Protein AF-A0A1K1NWP0-F1 (afdb_monomer_lite)

Secondary structure (DSSP, 8-state):
--HHHHHHHHHHHHHHHS-TTTEEE-TTS--EEESSHHHHHHHHHHHHHHHT--EEETTEEEEEE-HHHHHHHHHGGGTTSHHHHHHHHHHHHHHHHHHSEEEEEEEETTEEEEEEEEHHHHHHHHHHHHT--HHHHHHHHHHHHHHHHHTT-TTTTSS-HHHHHHHHIIIIIIHHHHHHHHHHHHHHHHHHHHHHHHTTSHHHHHHHHHHHHHHHHH---SS--PPPPTT--HHHHHHHHTTTPPPPPTHHHHTT-----GGGSPPP--TTSPEEPP-

Radius of gyration: 22.08 Å; chains: 1; bounding box: 55×37×72 Å

Organism: NCBI:txid76595

Structure (mmCIF, N/CA/C/O backbone):
data_AF-A0A1K1NWP0-F1
#
_entry.id   AF-A0A1K1NWP0-F1
#
loop_
_atom_site.group_PDB
_atom_site.id
_atom_site.type_symbol
_atom_site.label_atom_id
_atom_site.label_alt_id
_atom_site.label_comp_id
_atom_site.label_asym_id
_atom_site.label_entity_id
_atom_site.label_seq_id
_atom_site.pdbx_PDB_ins_code
_atom_site.Cartn_x
_atom_site.Cartn_y
_atom_site.Cartn_z
_atom_site.occupancy
_atom_site.B_iso_or_equiv
_atom_site.auth_seq_id
_atom_site.auth_comp_id
_atom_site.auth_asym_id
_atom_site.auth_atom_id
_atom_site.pdbx_PDB_model_num
ATOM 1 N N . MET A 1 1 ? 20.493 -7.902 -3.025 1.00 55.25 1 MET A N 1
ATOM 2 C CA . MET A 1 1 ? 19.157 -8.215 -3.581 1.00 55.25 1 MET A CA 1
ATOM 3 C C . MET A 1 1 ? 19.270 -8.300 -5.080 1.00 55.25 1 MET A C 1
ATOM 5 O O . MET A 1 1 ? 19.943 -7.442 -5.640 1.00 55.25 1 MET A O 1
ATOM 9 N N . ASP A 1 2 ? 18.582 -9.237 -5.719 1.00 74.69 2 ASP A N 1
ATOM 10 C CA . ASP A 1 2 ? 18.292 -9.071 -7.138 1.00 74.69 2 ASP A CA 1
ATOM 11 C C . ASP A 1 2 ? 17.267 -7.932 -7.287 1.00 74.69 2 ASP A C 1
ATOM 13 O O . ASP A 1 2 ? 16.116 -8.067 -6.876 1.00 74.69 2 ASP A O 1
ATOM 17 N N . VAL A 1 3 ? 17.696 -6.775 -7.804 1.00 82.31 3 VAL A N 1
ATOM 18 C CA . VAL A 1 3 ? 16.817 -5.621 -8.078 1.00 82.31 3 VAL A CA 1
ATOM 19 C C . VAL A 1 3 ? 15.637 -6.040 -8.955 1.00 82.31 3 VAL A C 1
ATOM 21 O O . VAL A 1 3 ? 14.540 -5.506 -8.807 1.00 82.31 3 VAL A O 1
ATOM 24 N N . ARG A 1 4 ? 15.827 -7.053 -9.809 1.00 85.31 4 ARG A N 1
ATOM 25 C CA . ARG A 1 4 ? 14.756 -7.618 -10.626 1.00 85.31 4 ARG A CA 1
ATOM 26 C C . ARG A 1 4 ? 13.644 -8.198 -9.765 1.00 85.31 4 ARG A C 1
ATOM 28 O O . ARG A 1 4 ? 12.489 -7.865 -9.999 1.00 85.31 4 ARG A O 1
ATOM 35 N N . LEU A 1 5 ? 13.988 -8.966 -8.731 1.00 86.62 5 LEU A N 1
ATOM 36 C CA . LEU A 1 5 ? 13.014 -9.575 -7.825 1.00 86.62 5 LEU A CA 1
ATOM 37 C C . LEU A 1 5 ? 12.179 -8.518 -7.088 1.00 86.62 5 LEU A C 1
ATOM 39 O O . LEU A 1 5 ? 10.973 -8.690 -6.936 1.00 86.62 5 LEU A O 1
ATOM 43 N N . LEU A 1 6 ? 12.789 -7.401 -6.670 1.00 88.06 6 LEU A N 1
ATOM 44 C CA . LEU A 1 6 ? 12.052 -6.276 -6.077 1.00 88.06 6 LEU A CA 1
ATOM 45 C C . LEU A 1 6 ? 11.001 -5.725 -7.052 1.00 88.06 6 LEU A C 1
ATOM 47 O O . LEU A 1 6 ? 9.845 -5.525 -6.679 1.00 88.06 6 LEU A O 1
ATOM 51 N N . ILE A 1 7 ? 11.408 -5.474 -8.298 1.00 90.19 7 ILE A N 1
ATOM 52 C CA . ILE A 1 7 ? 10.545 -4.914 -9.346 1.00 90.19 7 ILE A CA 1
ATOM 53 C C . ILE A 1 7 ? 9.434 -5.900 -9.728 1.00 90.19 7 ILE A C 1
ATOM 55 O O . ILE A 1 7 ? 8.286 -5.488 -9.890 1.00 90.19 7 ILE A O 1
ATOM 59 N N . GLU A 1 8 ? 9.736 -7.197 -9.797 1.00 89.12 8 GLU A N 1
ATOM 60 C CA . GLU A 1 8 ? 8.753 -8.263 -10.018 1.00 89.12 8 GLU A CA 1
ATOM 61 C C . GLU A 1 8 ? 7.721 -8.329 -8.891 1.00 89.12 8 GLU A C 1
ATOM 63 O O . GLU A 1 8 ? 6.519 -8.347 -9.159 1.00 89.12 8 GLU A O 1
ATOM 68 N N . GLN A 1 9 ? 8.167 -8.309 -7.632 1.00 89.81 9 GLN A N 1
ATOM 69 C CA . GLN A 1 9 ? 7.269 -8.314 -6.478 1.00 89.81 9 GLN A CA 1
ATOM 70 C C . GLN A 1 9 ? 6.375 -7.076 -6.474 1.00 89.81 9 GLN A C 1
ATOM 72 O O . GLN A 1 9 ? 5.158 -7.208 -6.352 1.00 89.81 9 GLN A O 1
ATOM 77 N N . TYR A 1 10 ? 6.944 -5.883 -6.661 1.00 91.00 10 TYR A N 1
ATOM 78 C CA . TYR A 1 10 ? 6.169 -4.643 -6.678 1.00 91.00 10 TYR A CA 1
ATOM 79 C C . TYR A 1 10 ? 5.140 -4.639 -7.813 1.00 91.00 10 TYR A C 1
ATOM 81 O O . TYR A 1 10 ? 3.970 -4.349 -7.581 1.00 91.00 10 TYR A O 1
ATOM 89 N N . THR A 1 11 ? 5.541 -5.073 -9.012 1.00 89.75 11 THR A N 1
ATOM 90 C CA . THR A 1 11 ? 4.641 -5.250 -10.159 1.00 89.75 11 THR A CA 1
ATOM 91 C C . THR A 1 11 ? 3.516 -6.243 -9.858 1.00 89.75 11 THR A C 1
ATOM 93 O O . THR A 1 11 ? 2.350 -5.966 -10.143 1.00 89.75 11 THR A O 1
ATOM 96 N N . SER A 1 12 ? 3.841 -7.387 -9.251 1.00 89.31 12 SER A N 1
ATOM 97 C CA . SER A 1 12 ? 2.855 -8.395 -8.855 1.00 89.31 12 SER A CA 1
ATOM 98 C C . SER A 1 12 ? 1.848 -7.831 -7.850 1.00 89.31 12 SER A C 1
ATOM 100 O O . SER A 1 12 ? 0.647 -8.063 -7.985 1.00 89.31 12 SER A O 1
ATOM 102 N N . PHE A 1 13 ? 2.299 -7.054 -6.863 1.00 89.62 13 PHE A N 1
ATOM 103 C CA . PHE A 1 13 ? 1.406 -6.393 -5.909 1.00 89.62 13 PHE A CA 1
ATOM 104 C C . PHE A 1 13 ? 0.519 -5.341 -6.580 1.00 89.62 13 PHE A C 1
ATOM 106 O O . PHE A 1 13 ? -0.686 -5.328 -6.330 1.00 89.62 13 PHE A O 1
ATOM 113 N N . SER A 1 14 ? 1.065 -4.522 -7.485 1.00 88.25 14 SER A N 1
ATOM 114 C CA . SER A 1 14 ? 0.282 -3.517 -8.214 1.00 88.25 14 SER A CA 1
ATOM 115 C C . SER A 1 14 ? -0.882 -4.127 -8.993 1.00 88.25 14 SER A C 1
ATOM 117 O O . SER A 1 14 ? -1.984 -3.588 -8.981 1.00 88.25 14 SER A O 1
ATOM 119 N N . LEU A 1 15 ? -0.649 -5.273 -9.637 1.00 84.81 15 LEU A N 1
ATOM 120 C CA . LEU A 1 15 ? -1.660 -5.966 -10.439 1.00 84.81 15 LEU A CA 1
ATOM 121 C C . LEU A 1 15 ? -2.662 -6.776 -9.619 1.00 84.81 15 LEU A C 1
ATOM 123 O O . LEU A 1 15 ? -3.742 -7.084 -10.117 1.00 84.81 15 LEU A O 1
ATOM 127 N N . THR A 1 16 ? -2.298 -7.171 -8.400 1.00 87.50 16 THR A N 1
ATOM 128 C CA . THR A 1 16 ? -3.163 -7.999 -7.551 1.00 87.50 16 THR A CA 1
ATOM 129 C C . THR A 1 16 ? -4.045 -7.164 -6.642 1.00 87.50 16 THR A C 1
ATOM 131 O O . THR A 1 16 ? -5.204 -7.517 -6.484 1.00 87.50 16 THR A O 1
ATOM 134 N N . ILE A 1 17 ? -3.536 -6.066 -6.071 1.00 87.94 17 ILE A N 1
ATOM 135 C CA . ILE A 1 17 ? -4.297 -5.213 -5.143 1.00 87.94 17 ILE A CA 1
ATOM 136 C C . ILE A 1 17 ? -5.389 -4.422 -5.878 1.00 87.94 17 ILE A C 1
ATOM 138 O O . ILE A 1 17 ? -6.495 -4.280 -5.363 1.00 87.94 17 ILE A O 1
ATOM 142 N N . ILE A 1 18 ? -5.094 -3.917 -7.079 1.00 85.31 18 ILE A N 1
ATOM 143 C CA . ILE A 1 18 ? -6.040 -3.159 -7.907 1.00 85.31 18 ILE A CA 1
ATOM 144 C C . ILE A 1 18 ? -6.466 -4.049 -9.073 1.00 85.31 18 ILE A C 1
ATOM 146 O O . ILE A 1 18 ? -5.862 -4.031 -10.145 1.00 85.31 18 ILE A O 1
ATOM 150 N N . SER A 1 19 ? -7.485 -4.873 -8.831 1.00 84.50 19 SER A N 1
ATOM 151 C CA . SER A 1 19 ? -7.986 -5.849 -9.799 1.00 84.50 19 SER A CA 1
ATOM 152 C C . SER A 1 19 ? -9.517 -5.857 -9.839 1.00 84.50 19 SER A C 1
ATOM 154 O O . SER A 1 19 ? -10.139 -5.862 -8.773 1.00 84.50 19 SER A O 1
ATOM 156 N N . PRO A 1 20 ? -10.137 -5.987 -11.031 1.00 82.25 20 PRO A N 1
ATOM 157 C CA . PRO A 1 20 ? -11.585 -6.173 -11.162 1.00 82.25 20 PRO A CA 1
ATOM 158 C C . PRO A 1 20 ? -12.091 -7.447 -10.484 1.00 82.25 20 PRO A C 1
ATOM 160 O O . PRO A 1 20 ? -13.278 -7.593 -10.246 1.00 82.25 20 PRO A O 1
ATOM 163 N N . THR A 1 21 ? -11.206 -8.396 -10.174 1.00 87.44 21 THR A N 1
ATOM 164 C CA . THR A 1 21 ? -11.575 -9.607 -9.428 1.00 87.44 21 THR A CA 1
ATOM 165 C C . THR A 1 21 ? -11.790 -9.348 -7.938 1.00 87.44 21 THR A C 1
ATOM 167 O O . THR A 1 21 ? -12.200 -10.258 -7.226 1.00 87.44 21 THR A O 1
ATOM 170 N N . ILE A 1 22 ? -11.417 -8.165 -7.444 1.00 90.44 22 ILE A N 1
ATOM 171 C CA . ILE A 1 22 ? -11.533 -7.775 -6.037 1.00 90.44 22 ILE A CA 1
ATOM 172 C C . ILE A 1 22 ? -12.707 -6.813 -5.850 1.00 90.44 22 ILE A C 1
ATOM 174 O O . ILE A 1 22 ? -13.494 -6.984 -4.924 1.00 90.44 22 ILE A O 1
ATOM 178 N N . PHE A 1 23 ? -12.844 -5.825 -6.729 1.00 92.50 23 PHE A N 1
ATOM 179 C CA . PHE A 1 23 ? -13.878 -4.807 -6.612 1.00 92.50 23 PHE A CA 1
ATOM 180 C C . PHE A 1 23 ? -14.332 -4.293 -7.977 1.00 92.50 23 PHE A C 1
ATOM 182 O O . PHE A 1 23 ? -13.644 -4.464 -8.986 1.00 92.50 23 PHE A O 1
ATOM 189 N N . GLU A 1 24 ? -15.455 -3.585 -7.972 1.00 92.56 24 GLU A N 1
ATOM 190 C CA . GLU A 1 24 ? -15.958 -2.784 -9.081 1.00 92.56 24 GLU A CA 1
ATOM 191 C C . GLU A 1 24 ? -15.997 -1.301 -8.721 1.00 92.56 24 GLU A C 1
ATOM 193 O O . GLU A 1 24 ? -15.986 -0.903 -7.552 1.00 92.56 24 GLU A O 1
ATOM 198 N N . LEU A 1 25 ? -16.020 -0.473 -9.761 1.00 91.00 25 LEU A N 1
ATOM 199 C CA . LEU A 1 25 ? -16.251 0.958 -9.638 1.00 91.00 25 LEU A CA 1
ATOM 200 C C . LEU A 1 25 ? -17.684 1.275 -10.045 1.00 91.00 25 LEU A C 1
ATOM 202 O O . LEU A 1 25 ? -18.233 0.647 -10.950 1.00 91.00 25 LEU A O 1
ATOM 206 N N . THR A 1 26 ? -18.260 2.313 -9.449 1.00 87.69 26 THR A N 1
ATOM 207 C CA . THR A 1 26 ? -19.483 2.910 -9.994 1.00 87.69 26 THR A CA 1
ATOM 208 C C . THR A 1 26 ? -19.270 3.431 -11.413 1.00 87.69 26 THR A C 1
ATOM 210 O O . THR A 1 26 ? -18.149 3.731 -11.830 1.00 87.69 26 THR A O 1
ATOM 213 N N . ASN A 1 27 ? -20.368 3.616 -12.151 1.00 84.69 27 ASN A N 1
ATOM 214 C CA . ASN A 1 27 ? -20.328 4.149 -13.517 1.00 84.69 27 ASN A CA 1
ATOM 215 C C . ASN A 1 27 ? -19.595 5.501 -13.621 1.00 84.69 27 ASN A C 1
ATOM 217 O O . ASN A 1 27 ? -18.898 5.759 -14.599 1.00 84.69 27 ASN A O 1
ATOM 221 N N . ASP A 1 28 ? -19.732 6.357 -12.607 1.00 87.44 28 ASP A N 1
ATOM 222 C CA . ASP A 1 28 ? -19.065 7.661 -12.501 1.00 87.44 28 ASP A CA 1
ATOM 223 C C . ASP A 1 28 ? -17.665 7.586 -11.854 1.00 87.44 28 ASP A C 1
ATOM 225 O O . ASP A 1 28 ? -16.998 8.610 -11.701 1.00 87.44 28 ASP A O 1
ATOM 229 N N . LYS A 1 29 ? -17.207 6.378 -11.496 1.00 88.12 29 LYS A N 1
ATOM 230 C CA . LYS A 1 29 ? -15.941 6.077 -10.810 1.00 88.12 29 LYS A CA 1
ATOM 231 C C . LYS A 1 29 ? -15.761 6.800 -9.470 1.00 88.12 29 LYS A C 1
ATOM 233 O O . LYS A 1 29 ? -14.625 7.002 -9.039 1.00 88.12 29 LYS A O 1
ATOM 238 N N . SER A 1 30 ? -16.848 7.206 -8.815 1.00 87.94 30 SER A N 1
ATOM 239 C CA . SER A 1 30 ? -16.803 7.946 -7.548 1.00 87.94 30 SER A CA 1
ATOM 240 C C . SER A 1 30 ? -16.632 7.054 -6.317 1.00 87.94 30 SER A C 1
ATOM 242 O O . SER A 1 30 ? -16.179 7.547 -5.280 1.00 87.94 30 SER A O 1
ATOM 244 N N . MET A 1 31 ? -16.966 5.761 -6.423 1.00 89.38 31 MET A N 1
ATOM 245 C CA . MET A 1 31 ? -16.929 4.797 -5.318 1.00 89.38 31 MET A CA 1
ATOM 246 C C . MET A 1 31 ? -16.413 3.419 -5.750 1.00 89.38 31 MET A C 1
ATOM 248 O O . MET A 1 31 ? -16.595 3.003 -6.896 1.00 89.38 31 MET A O 1
ATOM 252 N N . VAL A 1 32 ? -15.792 2.718 -4.797 1.00 91.19 32 VAL A N 1
ATOM 253 C CA . VAL A 1 32 ? -15.369 1.313 -4.897 1.00 91.19 32 VAL A CA 1
ATOM 254 C C . VAL A 1 32 ? -16.356 0.425 -4.142 1.00 91.19 32 VAL A C 1
ATOM 256 O O . VAL A 1 32 ? -16.658 0.700 -2.979 1.00 91.19 32 VAL A O 1
ATOM 259 N N . TYR A 1 33 ? -16.776 -0.668 -4.778 1.00 90.56 33 TYR A N 1
ATOM 260 C CA . TYR A 1 33 ? -17.575 -1.736 -4.178 1.00 90.56 33 TYR A CA 1
ATOM 261 C C . TYR A 1 33 ? -16.827 -3.063 -4.281 1.00 90.56 33 TYR A C 1
ATOM 263 O O . TYR A 1 33 ? -16.567 -3.544 -5.381 1.00 90.56 33 TYR A O 1
ATOM 271 N N . PHE A 1 34 ? -16.471 -3.657 -3.143 1.00 92.50 34 PHE A N 1
ATOM 272 C CA . PHE A 1 34 ? -15.972 -5.031 -3.125 1.00 92.50 34 PHE A CA 1
ATOM 273 C C . PHE A 1 34 ? -17.104 -5.993 -3.493 1.00 92.50 34 PHE A C 1
ATOM 275 O O . PHE A 1 34 ? -18.251 -5.764 -3.114 1.00 92.50 34 PHE A O 1
ATOM 282 N N . HIS A 1 35 ? -16.780 -7.049 -4.241 1.00 90.94 35 HIS A N 1
ATOM 283 C CA . HIS A 1 35 ? -17.780 -8.027 -4.698 1.00 90.94 35 HIS A CA 1
ATOM 284 C C . HIS A 1 35 ? -18.472 -8.753 -3.545 1.00 90.94 35 HIS A C 1
ATOM 286 O O . HIS A 1 35 ? -19.659 -9.056 -3.622 1.00 90.94 35 HIS A O 1
ATOM 292 N N . ASP A 1 36 ? -17.710 -9.033 -2.493 1.00 91.94 36 ASP A N 1
ATOM 293 C CA . ASP A 1 36 ? -18.129 -9.740 -1.292 1.00 91.94 36 ASP A CA 1
ATOM 294 C C . ASP A 1 36 ? -17.098 -9.505 -0.168 1.00 91.94 36 ASP A C 1
ATOM 296 O O . ASP A 1 36 ? -16.027 -8.915 -0.386 1.00 91.94 36 ASP A O 1
ATOM 300 N N . ASP A 1 37 ? -17.422 -9.977 1.037 1.00 88.44 37 ASP A N 1
ATOM 301 C CA . ASP A 1 37 ? -16.560 -9.857 2.216 1.00 88.44 37 ASP A CA 1
ATOM 302 C C . ASP A 1 37 ? -15.217 -10.589 2.034 1.00 88.44 37 ASP A C 1
ATOM 304 O O . ASP A 1 37 ? -14.183 -10.101 2.490 1.00 88.44 37 ASP A O 1
ATOM 308 N N . GLU A 1 38 ? -15.185 -11.716 1.310 1.00 91.25 38 GLU A N 1
ATOM 309 C CA . GLU A 1 38 ? -13.946 -12.467 1.057 1.00 91.25 38 GLU A CA 1
ATOM 310 C C . GLU A 1 38 ? -12.978 -11.671 0.169 1.00 91.25 38 GLU A C 1
ATOM 312 O O . GLU A 1 38 ? -11.758 -11.702 0.366 1.00 91.25 38 GLU A O 1
ATOM 317 N N . ARG A 1 39 ? -13.497 -10.924 -0.813 1.00 93.12 39 ARG A N 1
ATOM 318 C CA . ARG A 1 39 ? -12.699 -10.026 -1.654 1.00 93.12 39 ARG A CA 1
ATOM 319 C C . ARG A 1 39 ? -12.219 -8.800 -0.894 1.00 93.12 39 ARG A C 1
ATOM 321 O O . ARG A 1 39 ? -11.068 -8.406 -1.101 1.00 93.12 39 ARG A O 1
ATOM 328 N N . ALA A 1 40 ? -13.040 -8.234 -0.012 1.00 91.81 40 ALA A N 1
ATOM 329 C CA . ALA A 1 40 ? -12.608 -7.163 0.885 1.00 91.81 40 ALA A CA 1
ATOM 330 C C . ALA A 1 40 ? -11.470 -7.645 1.806 1.00 91.81 40 ALA A C 1
ATOM 332 O O . ALA A 1 40 ? -10.417 -7.008 1.904 1.00 91.81 40 ALA A O 1
ATOM 333 N N . ASP A 1 41 ? -11.618 -8.829 2.397 1.00 91.56 41 ASP A N 1
ATOM 334 C CA . ASP A 1 41 ? -10.590 -9.460 3.220 1.00 91.56 41 ASP A CA 1
ATOM 335 C C . ASP A 1 41 ? -9.304 -9.725 2.435 1.00 91.56 41 ASP A C 1
ATOM 337 O O . ASP A 1 41 ? -8.207 -9.381 2.889 1.00 91.56 41 ASP A O 1
ATOM 341 N N . LEU A 1 42 ? -9.413 -10.272 1.221 1.00 92.88 42 LEU A N 1
ATOM 342 C CA . LEU A 1 42 ? -8.265 -10.498 0.348 1.00 92.88 42 LEU A CA 1
ATOM 343 C C . LEU A 1 42 ? -7.533 -9.188 0.029 1.00 92.88 42 LEU A C 1
ATOM 345 O O . LEU A 1 42 ? -6.299 -9.158 0.066 1.00 92.88 42 LEU A O 1
ATOM 349 N N . PHE A 1 43 ? -8.266 -8.107 -0.248 1.00 94.06 43 PHE A N 1
ATOM 350 C CA . PHE A 1 43 ? -7.685 -6.784 -0.469 1.00 94.06 43 PHE A CA 1
ATOM 351 C C . PHE A 1 43 ? -6.867 -6.324 0.738 1.00 94.06 43 PHE A C 1
ATOM 353 O O . PHE A 1 43 ? -5.682 -6.010 0.590 1.00 94.06 43 PHE A O 1
ATOM 360 N N . PHE A 1 44 ? -7.449 -6.342 1.940 1.00 93.88 44 PHE A N 1
ATOM 361 C CA . PHE A 1 44 ? -6.749 -5.901 3.148 1.00 93.88 44 PHE A CA 1
ATOM 362 C C . PHE A 1 44 ? -5.582 -6.816 3.520 1.00 93.88 44 PHE A C 1
ATOM 364 O O . PHE A 1 44 ? -4.553 -6.325 3.987 1.00 93.88 44 PHE A O 1
ATOM 371 N N . ILE A 1 45 ? -5.678 -8.123 3.259 1.00 93.19 45 ILE A N 1
ATOM 372 C CA . ILE A 1 45 ? -4.562 -9.060 3.420 1.00 93.19 45 ILE A CA 1
ATOM 373 C C . ILE A 1 45 ? -3.395 -8.680 2.505 1.00 93.19 45 ILE A C 1
ATOM 375 O O . ILE A 1 45 ? -2.268 -8.540 2.986 1.00 93.19 45 ILE A O 1
ATOM 379 N N . ARG A 1 46 ? -3.645 -8.469 1.207 1.00 94.12 46 ARG A N 1
ATOM 380 C CA . ARG A 1 46 ? -2.594 -8.101 0.242 1.00 94.12 46 ARG A CA 1
ATOM 381 C C . ARG A 1 46 ? -2.017 -6.720 0.515 1.00 94.12 46 ARG A C 1
ATOM 383 O O . ARG A 1 46 ? -0.803 -6.535 0.441 1.00 94.12 46 ARG A O 1
ATOM 390 N N . LEU A 1 47 ? -2.860 -5.767 0.895 1.00 95.81 47 LEU A N 1
ATOM 391 C CA . LEU A 1 47 ? -2.420 -4.430 1.269 1.00 95.81 47 LEU A CA 1
ATOM 392 C C . LEU A 1 47 ? -1.557 -4.458 2.538 1.00 95.81 47 LEU A C 1
ATOM 394 O O . LEU A 1 47 ? -0.516 -3.805 2.595 1.00 95.81 47 LEU A O 1
ATOM 398 N N . ASN A 1 48 ? -1.927 -5.262 3.536 1.00 95.19 48 ASN A N 1
ATOM 399 C CA . ASN A 1 48 ? -1.109 -5.464 4.728 1.00 95.19 48 ASN A CA 1
ATOM 400 C C . ASN A 1 48 ? 0.236 -6.130 4.397 1.00 95.19 48 ASN A C 1
ATOM 402 O O . ASN A 1 48 ? 1.262 -5.742 4.956 1.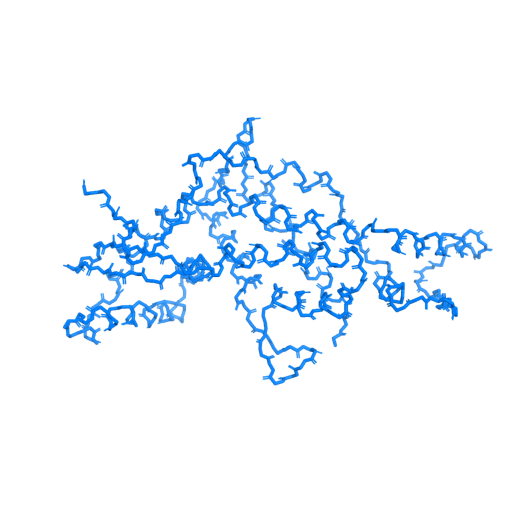00 95.19 48 ASN A O 1
ATOM 406 N N . GLU A 1 49 ? 0.252 -7.098 3.477 1.00 94.00 49 GLU A N 1
ATOM 407 C CA . GLU A 1 49 ? 1.488 -7.725 2.996 1.00 94.00 49 GLU A CA 1
ATOM 408 C C . GLU A 1 49 ? 2.425 -6.715 2.334 1.00 94.00 49 GLU A C 1
ATOM 410 O O . GLU A 1 49 ? 3.626 -6.711 2.603 1.00 94.00 49 GLU A O 1
ATOM 415 N N . PHE A 1 50 ? 1.867 -5.804 1.545 1.00 95.56 50 PHE A N 1
ATOM 416 C CA . PHE A 1 50 ? 2.613 -4.736 0.898 1.00 95.56 50 PHE A CA 1
ATOM 417 C C . PHE A 1 50 ? 3.166 -3.695 1.892 1.00 95.56 50 PHE A C 1
ATOM 419 O O . PHE A 1 50 ? 4.342 -3.320 1.818 1.00 95.56 50 PHE A O 1
ATOM 426 N N . LEU A 1 51 ? 2.334 -3.239 2.835 1.00 95.69 51 LEU A N 1
ATOM 427 C CA . LEU A 1 51 ? 2.659 -2.137 3.747 1.00 95.69 51 LEU A CA 1
ATOM 428 C C . LEU A 1 51 ? 3.481 -2.569 4.969 1.00 95.69 51 LEU A C 1
ATOM 430 O O . LEU A 1 51 ? 4.402 -1.850 5.363 1.00 95.69 51 LEU A O 1
ATOM 434 N N . ASN A 1 52 ? 3.157 -3.716 5.576 1.00 92.56 52 ASN A N 1
ATOM 435 C CA . ASN A 1 52 ? 3.574 -4.052 6.943 1.00 92.56 52 ASN A CA 1
ATOM 436 C C . ASN A 1 52 ? 4.372 -5.356 7.074 1.00 92.56 52 ASN A C 1
ATOM 438 O O . ASN A 1 52 ? 5.101 -5.504 8.058 1.00 92.56 52 ASN A O 1
ATOM 442 N N . THR A 1 53 ? 4.247 -6.313 6.146 1.00 90.00 53 THR A N 1
ATOM 443 C CA . THR A 1 53 ? 5.018 -7.563 6.244 1.00 90.00 53 THR A CA 1
ATOM 444 C C . THR A 1 53 ? 6.496 -7.255 6.084 1.00 90.00 53 THR A C 1
ATOM 446 O O . THR A 1 53 ? 6.939 -6.825 5.022 1.00 90.00 53 THR A O 1
ATOM 449 N N . SER A 1 54 ? 7.255 -7.453 7.163 1.00 90.62 54 SER A N 1
ATOM 450 C CA . SER A 1 54 ? 8.665 -7.093 7.206 1.00 90.62 54 SER A CA 1
ATOM 451 C C . SER A 1 54 ? 9.574 -8.297 6.991 1.00 90.62 54 SER A C 1
ATOM 453 O O . SER A 1 54 ? 9.386 -9.356 7.593 1.00 90.62 54 SER A O 1
ATOM 455 N N . PHE A 1 55 ? 10.608 -8.106 6.186 1.00 90.50 55 PHE A N 1
ATOM 456 C CA . PHE A 1 55 ? 11.682 -9.061 5.923 1.00 90.50 55 PHE A CA 1
ATOM 457 C C . PHE A 1 55 ? 13.037 -8.366 6.104 1.00 90.50 55 PHE A C 1
ATOM 459 O O . PHE A 1 55 ? 13.090 -7.139 6.225 1.00 90.50 55 PHE A O 1
ATOM 466 N N . GLU A 1 56 ? 14.125 -9.130 6.201 1.00 90.12 56 GLU A N 1
ATOM 467 C CA . GLU A 1 56 ? 15.472 -8.548 6.261 1.00 90.12 56 GLU A CA 1
ATOM 468 C C . GLU A 1 56 ? 15.751 -7.738 4.997 1.00 90.12 56 GLU A C 1
ATOM 470 O O . GLU A 1 56 ? 15.606 -8.232 3.877 1.00 90.12 56 GLU A O 1
ATOM 475 N N . SER A 1 57 ? 16.136 -6.475 5.180 1.00 86.38 57 SER A N 1
ATOM 476 C CA . SER A 1 57 ? 16.447 -5.595 4.071 1.00 86.38 57 SER A CA 1
ATOM 477 C C . SER A 1 57 ? 17.686 -6.123 3.364 1.00 86.38 57 SER A C 1
ATOM 479 O O . SER A 1 57 ? 18.755 -6.247 3.959 1.00 86.38 57 SER A O 1
ATOM 481 N N . PRO A 1 58 ? 17.609 -6.354 2.056 1.00 83.31 58 PRO A N 1
ATOM 482 C CA . PRO A 1 58 ? 18.766 -6.794 1.301 1.00 83.31 58 PRO A CA 1
ATOM 483 C C . PRO A 1 58 ? 19.663 -5.617 0.880 1.00 83.31 58 PRO A C 1
ATOM 485 O O . PRO A 1 58 ? 20.621 -5.827 0.134 1.00 83.31 58 PRO A O 1
ATOM 488 N N . LEU A 1 59 ? 19.334 -4.392 1.317 1.00 83.19 59 LEU A N 1
ATOM 489 C CA . LEU A 1 59 ? 20.215 -3.221 1.292 1.00 83.19 59 LEU A CA 1
ATOM 490 C C . LEU A 1 59 ? 20.989 -3.055 2.613 1.00 83.19 59 LEU A C 1
ATOM 492 O O . LEU A 1 59 ? 22.061 -2.461 2.602 1.00 83.19 59 LEU A O 1
ATOM 496 N N . ASP A 1 60 ? 20.447 -3.566 3.723 1.00 84.38 60 ASP A N 1
ATOM 497 C CA . ASP A 1 60 ? 21.050 -3.550 5.060 1.00 84.38 60 ASP A CA 1
ATOM 498 C C . ASP A 1 60 ? 20.501 -4.728 5.892 1.00 84.38 60 ASP A C 1
ATOM 500 O O . ASP A 1 60 ? 19.395 -4.622 6.433 1.00 84.38 60 ASP A O 1
ATOM 504 N N . PRO A 1 61 ? 21.255 -5.835 6.039 1.00 84.19 61 PRO A N 1
ATOM 505 C CA . PRO A 1 61 ? 20.786 -7.031 6.742 1.00 84.19 61 PRO A CA 1
ATOM 506 C C . PRO A 1 61 ? 20.359 -6.789 8.196 1.00 84.19 61 PRO A C 1
ATOM 508 O O . PRO A 1 61 ? 19.619 -7.585 8.760 1.00 84.19 61 PRO A O 1
ATOM 511 N N . LYS A 1 62 ? 20.789 -5.686 8.823 1.00 88.81 62 LYS A N 1
ATOM 512 C CA . LYS A 1 62 ? 20.418 -5.356 10.208 1.00 88.81 62 LYS A CA 1
ATOM 513 C C . LYS A 1 62 ? 19.038 -4.703 10.322 1.00 88.81 62 LYS A C 1
ATOM 515 O O . LYS A 1 62 ? 18.521 -4.552 11.429 1.00 88.81 62 LYS A O 1
ATOM 520 N N . LYS A 1 63 ? 18.436 -4.296 9.202 1.00 90.88 63 LYS A N 1
ATOM 521 C CA . LYS A 1 63 ? 17.160 -3.576 9.151 1.00 90.88 63 LYS A CA 1
ATOM 522 C C . LYS A 1 63 ? 16.060 -4.501 8.639 1.00 90.88 63 LYS A C 1
ATOM 524 O O . LYS A 1 63 ? 16.208 -5.117 7.591 1.00 90.88 63 LYS A O 1
ATOM 529 N N . ARG A 1 64 ? 14.907 -4.541 9.314 1.00 92.00 64 ARG A N 1
ATOM 530 C CA . ARG A 1 64 ? 13.682 -5.143 8.757 1.00 92.00 64 ARG A CA 1
ATOM 531 C C . ARG A 1 64 ? 12.854 -4.083 8.039 1.00 92.00 64 ARG A C 1
ATOM 533 O O . ARG A 1 64 ? 12.617 -3.011 8.593 1.00 92.00 64 ARG A O 1
ATOM 540 N N . VAL A 1 65 ? 12.402 -4.381 6.826 1.00 92.81 65 VAL A N 1
ATOM 541 C CA . VAL A 1 65 ? 11.632 -3.462 5.971 1.00 92.81 65 VAL A CA 1
ATOM 542 C C . VAL A 1 65 ? 10.460 -4.185 5.322 1.00 92.81 65 VAL A C 1
ATOM 544 O O . VAL A 1 65 ? 10.512 -5.396 5.128 1.00 92.81 65 VAL A O 1
ATOM 547 N N . SER A 1 66 ? 9.398 -3.449 5.002 1.00 94.19 66 SER A N 1
ATOM 548 C CA . SER A 1 66 ? 8.330 -3.929 4.121 1.00 94.19 66 SER A CA 1
ATOM 549 C C . SER A 1 66 ? 8.664 -3.651 2.659 1.00 94.19 66 SER A C 1
ATOM 551 O O . SER A 1 66 ? 9.553 -2.849 2.369 1.00 94.19 66 SER A O 1
ATOM 553 N N . LEU A 1 67 ? 7.929 -4.274 1.733 1.00 93.25 67 LEU A N 1
ATOM 554 C CA . LEU A 1 67 ? 8.117 -4.049 0.298 1.00 93.25 67 LEU A CA 1
ATOM 555 C C . LEU A 1 67 ? 7.912 -2.572 -0.074 1.00 93.25 67 LEU A C 1
ATOM 557 O O . LEU A 1 67 ? 8.700 -2.011 -0.834 1.00 93.25 67 LEU A O 1
ATOM 561 N N . PHE A 1 68 ? 6.901 -1.927 0.517 1.00 95.00 68 PHE A N 1
ATOM 562 C CA . PHE A 1 68 ? 6.647 -0.498 0.343 1.00 95.00 68 PHE A CA 1
ATOM 563 C C . PHE A 1 68 ? 7.845 0.367 0.777 1.00 95.00 68 PHE A C 1
ATOM 565 O O . PHE A 1 68 ? 8.331 1.185 -0.004 1.00 95.00 68 PHE A O 1
ATOM 572 N N . ASN A 1 69 ? 8.369 0.149 1.990 1.00 93.88 69 ASN A N 1
ATOM 573 C CA . ASN A 1 69 ? 9.514 0.913 2.504 1.00 93.88 69 ASN A CA 1
ATOM 574 C C . ASN A 1 69 ? 10.815 0.599 1.749 1.00 93.88 69 ASN A C 1
ATOM 576 O O . ASN A 1 69 ? 11.655 1.477 1.580 1.00 93.88 69 ASN A O 1
ATOM 580 N N . LEU A 1 70 ? 10.990 -0.636 1.273 1.00 92.94 70 LEU A N 1
ATOM 581 C CA . LEU A 1 70 ? 12.160 -1.017 0.487 1.00 92.94 70 LEU A CA 1
ATOM 582 C C . LEU A 1 70 ? 12.195 -0.302 -0.869 1.00 92.94 70 LEU A C 1
ATOM 584 O O . LEU A 1 70 ? 13.270 0.103 -1.307 1.00 92.94 70 LEU A O 1
ATOM 588 N N . MET A 1 71 ? 11.038 -0.117 -1.513 1.00 92.94 71 MET A N 1
ATOM 589 C CA . MET A 1 71 ? 10.953 0.665 -2.748 1.00 92.94 71 MET A CA 1
ATOM 590 C C . MET A 1 71 ? 11.336 2.134 -2.507 1.00 92.94 71 MET A C 1
ATOM 592 O O . MET A 1 71 ? 12.092 2.704 -3.289 1.00 92.94 71 MET A O 1
ATOM 596 N N . GLU A 1 72 ? 10.890 2.727 -1.394 1.00 94.00 72 GLU A N 1
ATOM 597 C CA . GLU A 1 72 ? 11.305 4.077 -0.985 1.00 94.00 72 GLU A CA 1
ATOM 598 C C . GLU A 1 72 ? 12.826 4.168 -0.795 1.00 94.00 72 GLU A C 1
ATOM 600 O O . GLU A 1 72 ? 13.484 4.983 -1.445 1.00 94.00 72 GLU A O 1
ATOM 605 N N . ASP A 1 73 ? 13.385 3.299 0.058 1.00 91.56 73 ASP A N 1
ATOM 606 C CA . ASP A 1 73 ? 14.818 3.237 0.368 1.00 91.56 73 ASP A CA 1
ATOM 607 C C . ASP A 1 73 ? 15.658 3.075 -0.912 1.00 91.56 73 ASP A C 1
ATOM 609 O O . ASP A 1 73 ? 16.753 3.634 -1.032 1.00 91.56 73 ASP A O 1
ATOM 613 N N . PHE A 1 74 ? 15.144 2.321 -1.888 1.00 89.62 74 PHE A N 1
ATOM 614 C CA . PHE A 1 74 ? 15.796 2.124 -3.174 1.00 89.62 74 PHE A CA 1
ATOM 615 C C . PHE A 1 74 ? 15.780 3.396 -4.034 1.00 89.62 74 PHE A C 1
ATOM 617 O O . PHE A 1 74 ? 16.835 3.830 -4.502 1.00 89.62 74 PHE A O 1
ATOM 624 N N . CYS A 1 75 ? 14.619 4.034 -4.211 1.00 91.94 75 CYS A N 1
ATOM 625 C CA . CYS A 1 75 ? 14.485 5.237 -5.038 1.00 91.94 75 CYS A CA 1
ATOM 626 C C . CYS A 1 75 ? 15.265 6.441 -4.490 1.00 91.94 75 CYS A C 1
ATOM 628 O O . CYS A 1 75 ? 15.724 7.276 -5.270 1.00 91.94 75 CYS A O 1
ATOM 630 N N . VAL A 1 76 ? 15.496 6.513 -3.174 1.00 92.62 76 VAL A N 1
ATOM 631 C CA . VAL A 1 76 ? 16.325 7.565 -2.553 1.00 92.62 76 VAL A CA 1
ATOM 632 C C . VAL A 1 76 ? 17.738 7.627 -3.151 1.00 92.62 76 VAL A C 1
ATOM 634 O O . VAL A 1 76 ? 18.303 8.718 -3.248 1.00 92.62 76 VAL A O 1
ATOM 637 N N . LYS A 1 77 ? 18.299 6.497 -3.606 1.00 90.44 77 LYS A N 1
ATOM 638 C CA . LYS A 1 77 ? 19.638 6.440 -4.223 1.00 90.44 77 LYS A CA 1
ATOM 639 C C . LYS A 1 77 ? 19.728 7.235 -5.528 1.00 90.44 77 LYS A C 1
ATOM 641 O O . LYS A 1 77 ? 20.764 7.824 -5.816 1.00 90.44 77 LYS A O 1
ATOM 646 N N . TYR A 1 78 ? 18.625 7.310 -6.266 1.00 92.12 78 TYR A N 1
ATOM 647 C CA . TYR A 1 78 ? 18.532 7.970 -7.569 1.00 92.12 78 TYR A CA 1
ATOM 648 C C . TYR A 1 78 ? 17.744 9.284 -7.502 1.00 92.12 78 TYR A C 1
ATOM 650 O O . TYR A 1 78 ? 17.323 9.804 -8.526 1.00 92.12 78 TYR A O 1
ATOM 658 N N . LYS A 1 79 ? 17.561 9.867 -6.306 1.00 93.38 79 LYS A N 1
ATOM 659 C CA . LYS A 1 79 ? 16.743 11.081 -6.087 1.00 93.38 79 LYS A CA 1
ATOM 660 C C . LYS A 1 79 ? 17.169 12.321 -6.888 1.00 93.38 79 LYS A C 1
ATOM 662 O O . LYS A 1 79 ? 16.450 13.311 -6.885 1.00 93.38 79 LYS A O 1
ATOM 667 N N . HIS A 1 80 ? 18.373 12.310 -7.457 1.00 91.94 80 HIS A N 1
ATOM 668 C CA . HIS A 1 80 ? 18.902 13.382 -8.298 1.00 91.94 80 HIS A CA 1
ATOM 669 C C . HIS A 1 80 ? 18.354 13.320 -9.733 1.00 91.94 80 HIS A C 1
ATOM 671 O O . HIS A 1 80 ? 18.492 14.287 -10.470 1.00 91.94 80 HIS A O 1
ATOM 677 N N . ASN A 1 81 ? 17.754 12.194 -10.125 1.00 94.19 81 ASN A N 1
ATOM 678 C CA . ASN A 1 81 ? 17.044 12.031 -11.381 1.00 94.19 81 ASN A CA 1
ATOM 679 C C . ASN A 1 81 ? 15.560 12.388 -11.197 1.00 94.19 81 ASN A C 1
ATOM 681 O O . ASN A 1 81 ? 14.935 11.957 -10.222 1.00 94.19 81 ASN A O 1
ATOM 685 N N . ASP A 1 82 ? 15.003 13.151 -12.137 1.00 93.62 82 ASP A N 1
ATOM 686 C CA . ASP A 1 82 ? 13.646 13.694 -12.028 1.00 93.62 82 ASP A CA 1
ATOM 687 C C . ASP A 1 82 ? 12.568 12.604 -11.956 1.00 93.62 82 ASP A C 1
ATOM 689 O O . ASP A 1 82 ? 11.677 12.699 -11.108 1.00 93.62 82 ASP A O 1
ATOM 693 N N . ASP A 1 83 ? 12.682 11.530 -12.747 1.00 92.88 83 ASP A N 1
ATOM 694 C CA . ASP A 1 83 ? 11.699 10.434 -12.764 1.00 92.88 83 ASP A CA 1
ATOM 695 C C . ASP A 1 83 ? 11.631 9.729 -11.398 1.00 92.88 83 ASP A C 1
ATOM 697 O O . ASP A 1 83 ? 10.558 9.473 -10.840 1.00 92.88 83 ASP A O 1
ATOM 701 N N . PHE A 1 84 ? 12.802 9.448 -10.817 1.00 95.12 84 PHE A N 1
ATOM 702 C CA . PHE A 1 84 ? 12.911 8.837 -9.492 1.00 95.12 84 PHE A CA 1
ATOM 703 C C . PHE A 1 84 ? 12.451 9.782 -8.387 1.00 95.12 84 PHE A C 1
ATOM 705 O O . PHE A 1 84 ? 11.796 9.340 -7.440 1.00 95.12 84 PHE A O 1
ATOM 712 N N . ASN A 1 85 ? 12.773 11.073 -8.488 1.00 95.38 85 ASN A N 1
ATOM 713 C CA . ASN A 1 85 ? 12.322 12.066 -7.522 1.00 95.38 85 ASN A CA 1
ATOM 714 C C . ASN A 1 85 ? 10.794 12.202 -7.550 1.00 95.38 85 ASN A C 1
ATOM 716 O O . ASN A 1 85 ? 10.172 12.194 -6.489 1.00 95.38 85 ASN A O 1
ATOM 720 N N . GLN A 1 86 ? 10.174 12.247 -8.733 1.00 95.44 86 GLN A N 1
ATOM 721 C CA . GLN A 1 86 ? 8.719 12.298 -8.880 1.00 95.44 86 GLN A CA 1
ATOM 722 C C . GLN A 1 86 ? 8.052 11.090 -8.213 1.00 95.44 86 GLN A C 1
ATOM 724 O O . GLN A 1 86 ? 7.156 11.266 -7.381 1.00 95.44 86 GLN A O 1
ATOM 729 N N . PHE A 1 87 ? 8.525 9.873 -8.500 1.00 96.44 87 PHE A N 1
ATOM 730 C CA . PHE A 1 87 ? 7.996 8.672 -7.855 1.00 96.44 87 PHE A CA 1
ATOM 731 C C . PHE A 1 87 ? 8.220 8.674 -6.336 1.00 96.44 87 PHE A C 1
ATOM 733 O O . PHE A 1 87 ? 7.311 8.341 -5.574 1.00 96.44 87 PHE A O 1
ATOM 740 N N . LEU A 1 88 ? 9.385 9.134 -5.870 1.00 96.88 88 LEU A N 1
ATOM 741 C CA . LEU A 1 88 ? 9.686 9.264 -4.445 1.00 96.88 88 LEU A CA 1
ATOM 742 C C . LEU A 1 88 ? 8.725 10.228 -3.732 1.00 96.88 88 LEU A C 1
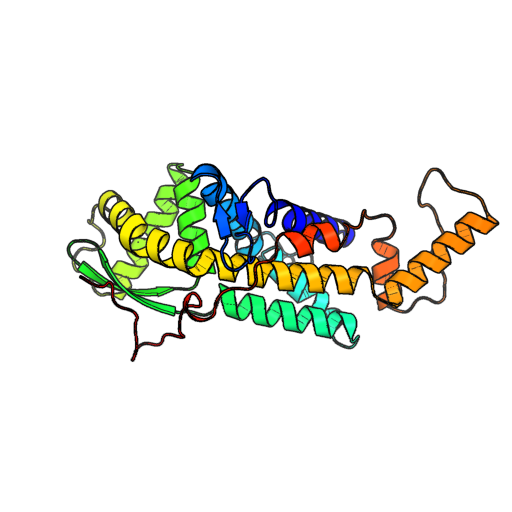ATOM 744 O O . LEU A 1 88 ? 8.308 9.947 -2.607 1.00 96.88 88 LEU A O 1
ATOM 748 N N . GLN A 1 89 ? 8.332 11.341 -4.360 1.00 96.94 89 GLN A N 1
ATOM 749 C CA . GLN A 1 89 ? 7.317 12.235 -3.788 1.00 96.94 89 GLN A CA 1
ATOM 750 C C . GLN A 1 89 ? 5.950 11.547 -3.680 1.00 96.94 89 GLN A C 1
ATOM 752 O O . GLN A 1 89 ? 5.268 11.695 -2.663 1.00 96.94 89 GLN A O 1
ATOM 757 N N . THR A 1 90 ? 5.556 10.762 -4.685 1.00 97.56 90 THR A N 1
ATOM 758 C CA . THR A 1 90 ? 4.309 9.980 -4.650 1.00 97.56 90 THR A CA 1
ATOM 759 C C . THR A 1 90 ? 4.340 8.920 -3.546 1.00 97.56 90 THR A C 1
ATOM 761 O O . THR A 1 90 ? 3.376 8.802 -2.784 1.00 97.56 90 THR A O 1
ATOM 764 N N . ILE A 1 91 ? 5.462 8.205 -3.384 1.00 96.75 91 ILE A N 1
ATOM 765 C CA . ILE A 1 91 ? 5.671 7.268 -2.271 1.00 96.75 91 ILE A CA 1
ATOM 766 C C . ILE A 1 91 ? 5.500 7.988 -0.935 1.00 96.75 91 ILE A C 1
ATOM 768 O O . ILE A 1 91 ? 4.745 7.516 -0.090 1.00 96.75 91 ILE A O 1
ATOM 772 N N . LYS A 1 92 ? 6.147 9.142 -0.741 1.00 96.56 92 LYS A N 1
ATOM 773 C CA . LYS A 1 92 ? 6.071 9.899 0.518 1.00 96.56 92 LYS A CA 1
ATOM 774 C C . LYS A 1 92 ? 4.650 10.339 0.854 1.00 96.56 92 LYS A C 1
ATOM 776 O O . LYS A 1 92 ? 4.221 10.147 1.986 1.00 96.56 92 LYS A O 1
ATOM 781 N N . LYS A 1 93 ? 3.895 10.849 -0.124 1.00 96.31 93 LYS A N 1
ATOM 782 C CA . LYS A 1 93 ? 2.472 11.197 0.057 1.00 96.31 93 LYS A CA 1
ATOM 783 C C . LYS A 1 93 ? 1.629 9.974 0.415 1.00 96.31 93 LYS A C 1
ATOM 785 O O . LYS A 1 93 ? 0.786 10.035 1.304 1.00 96.31 93 LYS A O 1
ATOM 790 N N . THR A 1 94 ? 1.882 8.845 -0.244 1.00 97.06 94 THR A N 1
ATOM 791 C CA . THR A 1 94 ? 1.181 7.585 0.042 1.00 97.06 94 THR A CA 1
ATOM 792 C C . THR A 1 94 ? 1.527 7.061 1.437 1.00 97.06 94 THR A C 1
ATOM 794 O O . THR A 1 94 ? 0.656 6.601 2.174 1.00 97.06 94 THR A O 1
ATOM 797 N N . LYS A 1 95 ? 2.794 7.189 1.843 1.00 96.62 95 LYS A N 1
ATOM 798 C CA . LYS A 1 95 ? 3.276 6.841 3.179 1.00 96.62 95 LYS A CA 1
ATOM 799 C C . LYS A 1 95 ? 2.613 7.706 4.237 1.00 96.62 95 LYS A C 1
ATOM 801 O O . LYS A 1 95 ? 2.109 7.176 5.220 1.00 96.62 95 LYS A O 1
ATOM 806 N N . GLU A 1 96 ? 2.583 9.018 4.031 1.00 95.69 96 GLU A N 1
ATOM 807 C CA . GLU A 1 96 ? 1.879 9.937 4.918 1.00 95.69 96 GLU A CA 1
ATOM 808 C C . GLU A 1 96 ? 0.414 9.519 5.056 1.00 95.69 96 GLU A C 1
ATOM 810 O O . GLU A 1 96 ? -0.062 9.325 6.170 1.00 95.69 96 GLU A O 1
ATOM 815 N N . PHE A 1 97 ? -0.276 9.247 3.949 1.00 95.19 97 PHE A N 1
ATOM 816 C CA . PHE A 1 97 ? -1.663 8.797 3.984 1.00 95.19 97 PHE A CA 1
ATOM 817 C C . PHE A 1 97 ? -1.867 7.528 4.837 1.00 95.19 97 PHE A C 1
ATOM 819 O O . PHE A 1 97 ? -2.699 7.529 5.749 1.00 95.19 97 PHE A O 1
ATOM 826 N N . PHE A 1 98 ? -1.105 6.455 4.605 1.00 96.38 98 PHE A N 1
ATOM 827 C CA . PHE A 1 98 ? -1.310 5.197 5.334 1.00 96.38 98 PHE A CA 1
ATOM 828 C C . PHE A 1 98 ? -0.785 5.222 6.774 1.00 96.38 98 PHE A C 1
ATOM 830 O O . PHE A 1 98 ? -1.404 4.626 7.656 1.00 96.38 98 PHE A O 1
ATOM 837 N N . PHE A 1 99 ? 0.334 5.899 7.036 1.00 96.06 99 PHE A N 1
ATOM 838 C CA . PHE A 1 99 ? 1.045 5.816 8.317 1.00 96.06 99 PHE A CA 1
ATOM 839 C C . PHE A 1 99 ? 0.812 7.012 9.250 1.00 96.06 99 PHE A C 1
ATOM 841 O O . PHE A 1 99 ? 1.135 6.900 10.434 1.00 96.06 99 PHE A O 1
ATOM 848 N N . LYS A 1 100 ? 0.215 8.120 8.781 1.00 94.12 100 LYS A N 1
ATOM 849 C CA . LYS A 1 100 ? -0.194 9.236 9.653 1.00 94.12 100 LYS A CA 1
ATOM 850 C C . LYS A 1 100 ? -1.169 8.735 10.718 1.00 94.12 100 LYS A C 1
ATOM 852 O O . LYS A 1 100 ? -2.145 8.039 10.420 1.00 94.12 100 LYS A O 1
ATOM 857 N N . LYS A 1 101 ? -0.871 9.068 11.974 1.00 93.31 101 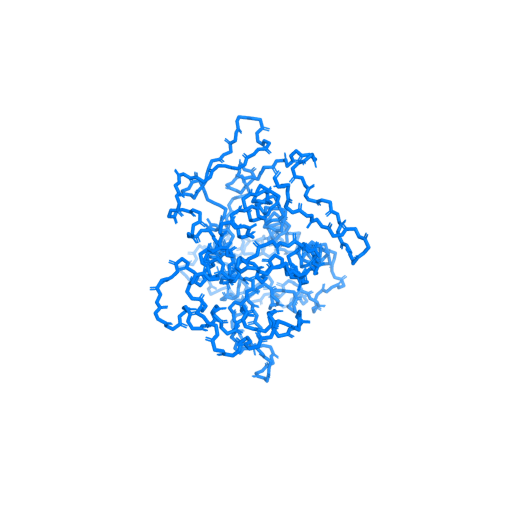LYS A N 1
ATOM 858 C CA . LYS A 1 101 ? -1.728 8.762 13.120 1.00 93.31 101 LYS A CA 1
ATOM 859 C C . LYS A 1 101 ? -2.982 9.626 13.066 1.00 93.31 101 LYS A C 1
ATOM 861 O O . LYS A 1 101 ? -2.919 10.797 12.700 1.00 93.31 101 LYS A O 1
ATOM 866 N N . ARG A 1 102 ? -4.107 9.014 13.411 1.00 91.88 102 ARG A N 1
ATOM 867 C CA . ARG A 1 102 ? -5.437 9.614 13.449 1.00 91.88 102 ARG A CA 1
ATOM 868 C C . ARG A 1 102 ? -6.049 9.356 14.812 1.00 91.88 102 ARG A C 1
ATOM 870 O O . ARG A 1 102 ? -5.708 8.364 15.462 1.00 91.88 102 ARG A O 1
ATOM 877 N N . PHE A 1 103 ? -6.925 10.260 15.227 1.00 92.25 103 PHE A N 1
ATOM 878 C CA . PHE A 1 103 ? -7.512 10.245 16.555 1.00 92.25 103 PHE A CA 1
ATOM 879 C C . PHE A 1 103 ? -9.006 9.945 16.491 1.00 92.25 103 PHE A C 1
ATOM 881 O O . PHE A 1 103 ? -9.789 10.701 15.909 1.00 92.25 103 PHE A O 1
ATOM 888 N N . TYR A 1 104 ? -9.396 8.845 17.129 1.00 89.81 104 TYR A N 1
ATOM 889 C CA . TYR A 1 104 ? -10.776 8.381 17.180 1.00 89.81 104 TYR A CA 1
ATOM 890 C C . TYR A 1 104 ? -11.212 8.135 18.614 1.00 89.81 104 TYR A C 1
ATOM 892 O O . TYR A 1 104 ? -10.438 7.610 19.408 1.00 89.81 104 TYR A O 1
ATOM 900 N N . LYS A 1 105 ? -12.462 8.460 18.929 1.00 89.94 105 LYS A N 1
ATOM 901 C CA . LYS A 1 105 ? -13.082 8.143 20.211 1.00 89.94 105 LYS A CA 1
ATOM 902 C C . LYS A 1 105 ? -14.237 7.179 19.999 1.00 89.94 105 LYS A C 1
ATOM 904 O O . LYS A 1 105 ? -15.225 7.524 19.346 1.00 89.94 105 LYS A O 1
ATOM 909 N N . TYR A 1 106 ? -14.102 5.987 20.563 1.00 88.62 106 TYR A N 1
ATOM 910 C CA . TYR A 1 106 ? -15.034 4.887 20.359 1.00 88.62 106 TYR A CA 1
ATOM 911 C C . TYR A 1 106 ? -15.462 4.245 21.662 1.00 88.62 106 TYR A C 1
ATOM 913 O O . TYR A 1 106 ? -14.667 4.102 22.581 1.00 88.62 106 TYR A O 1
ATOM 921 N N . TYR A 1 107 ? -16.712 3.799 21.693 1.00 86.81 107 TYR A N 1
ATOM 922 C CA . TYR A 1 107 ? -17.198 2.924 22.742 1.00 86.81 107 TYR A CA 1
ATOM 923 C C . TYR A 1 107 ? -16.893 1.470 22.368 1.00 86.81 107 TYR A C 1
ATOM 925 O O . TYR A 1 107 ? -17.385 0.974 21.354 1.00 86.81 107 TYR A O 1
ATOM 933 N N . ILE A 1 108 ? -16.076 0.808 23.182 1.00 86.44 108 ILE A N 1
ATOM 934 C CA . ILE A 1 108 ? -15.816 -0.632 23.144 1.00 86.44 108 ILE A CA 1
ATOM 935 C C . ILE A 1 108 ? -16.269 -1.161 24.492 1.00 86.44 108 ILE A C 1
ATOM 937 O O . ILE A 1 108 ? -15.602 -0.929 25.498 1.00 86.44 108 ILE A O 1
ATOM 941 N N . SER A 1 109 ? -17.453 -1.775 24.506 1.00 79.56 109 SER A N 1
ATOM 942 C CA . SER A 1 109 ? -18.206 -2.009 25.735 1.00 79.56 109 SER A CA 1
ATOM 943 C C . SER A 1 109 ? -17.362 -2.674 26.830 1.00 79.56 109 SER A C 1
ATOM 945 O O . SER A 1 109 ? -16.694 -3.659 26.534 1.00 79.56 109 SER A O 1
ATOM 947 N N . PRO A 1 110 ? -17.389 -2.174 28.083 1.00 85.38 110 PRO A N 1
ATOM 948 C CA . PRO A 1 110 ? -18.145 -1.019 28.581 1.00 85.38 110 PRO A CA 1
ATOM 949 C C . PRO A 1 110 ? -17.391 0.327 28.540 1.00 85.38 110 PRO A C 1
ATOM 951 O O . PRO A 1 110 ? -17.818 1.282 29.188 1.00 85.38 110 PRO A O 1
ATOM 954 N N . TYR A 1 111 ? -16.275 0.428 27.821 1.00 87.69 111 TYR A N 1
ATOM 955 C CA . TYR A 1 111 ? -15.334 1.541 27.927 1.00 87.69 111 TYR A CA 1
ATOM 956 C C . TYR A 1 111 ? -15.404 2.519 26.752 1.00 87.69 111 TYR A C 1
ATOM 958 O O . TYR A 1 111 ? -15.491 2.125 25.592 1.00 87.69 111 TYR A O 1
ATOM 966 N N . ASP A 1 112 ? -15.273 3.812 27.047 1.00 88.12 112 ASP A N 1
ATOM 967 C CA . ASP A 1 112 ? -14.897 4.806 26.042 1.00 88.12 112 ASP A CA 1
ATOM 968 C C . ASP A 1 112 ? -13.370 4.798 25.886 1.00 88.12 112 ASP A C 1
ATOM 970 O O . ASP A 1 112 ? -12.633 4.962 26.860 1.00 88.12 112 ASP A O 1
ATOM 974 N N . ILE A 1 113 ? -12.895 4.598 24.660 1.00 88.19 113 ILE A N 1
ATOM 975 C CA . ILE A 1 113 ? -11.481 4.429 24.332 1.00 88.19 113 ILE A CA 1
ATOM 976 C C . ILE A 1 113 ? -11.072 5.452 23.279 1.00 88.19 113 ILE A C 1
ATOM 978 O O . ILE A 1 113 ? -11.647 5.528 22.187 1.00 88.19 113 ILE A O 1
ATOM 982 N N . ASP A 1 114 ? -10.021 6.197 23.606 1.00 90.62 114 ASP A N 1
ATOM 983 C CA . ASP A 1 114 ? -9.346 7.111 22.704 1.00 90.62 114 ASP A CA 1
ATOM 984 C C . ASP A 1 114 ? -8.236 6.343 21.959 1.00 90.62 114 ASP A C 1
ATOM 986 O O . ASP A 1 114 ? -7.274 5.813 22.535 1.00 90.62 114 ASP A O 1
ATOM 990 N N . PHE A 1 115 ? -8.380 6.254 20.641 1.00 89.31 115 PHE A N 1
ATOM 991 C CA . PHE A 1 115 ? -7.438 5.619 19.731 1.00 89.31 115 PHE A CA 1
ATOM 992 C C . PHE A 1 115 ? -6.577 6.663 19.035 1.00 89.31 115 PHE A C 1
ATOM 994 O O . PHE A 1 115 ? -7.089 7.567 18.388 1.00 89.31 115 PHE A O 1
ATOM 1001 N N . GLU A 1 116 ? -5.262 6.466 19.100 1.00 91.75 116 GLU A N 1
ATOM 1002 C CA . GLU A 1 116 ? -4.283 7.106 18.222 1.00 91.75 116 GLU A CA 1
ATOM 1003 C C . GLU A 1 116 ? -3.689 6.019 17.317 1.00 91.75 116 GLU A C 1
ATOM 1005 O O . GLU A 1 116 ? -2.816 5.249 17.735 1.00 91.75 116 GLU A O 1
ATOM 1010 N N . ILE A 1 117 ? -4.210 5.906 16.097 1.00 92.00 117 ILE A N 1
ATOM 1011 C CA . ILE A 1 117 ? -3.965 4.760 15.211 1.00 92.00 117 ILE A CA 1
ATOM 1012 C C . ILE A 1 117 ? -3.852 5.210 13.751 1.00 92.00 117 ILE A C 1
ATOM 1014 O O . ILE A 1 117 ? -4.465 6.195 13.349 1.00 92.00 117 ILE A O 1
ATOM 1018 N N . SER A 1 118 ? -3.025 4.538 12.953 1.00 94.31 118 SER A N 1
ATOM 1019 C CA . SER A 1 118 ? -2.904 4.805 11.512 1.00 94.31 118 SER A CA 1
ATOM 1020 C C . SER A 1 118 ? -3.730 3.822 10.677 1.00 94.31 118 SER A C 1
ATOM 1022 O O . SER A 1 118 ? -4.101 2.748 11.156 1.00 94.31 118 SER A O 1
ATOM 1024 N N . PHE A 1 119 ? -3.975 4.133 9.398 1.00 95.19 119 PHE A N 1
ATOM 1025 C CA . PHE A 1 119 ? -4.605 3.160 8.497 1.00 95.19 119 PHE A CA 1
ATOM 1026 C C . PHE A 1 119 ? -3.754 1.906 8.336 1.00 95.19 119 PHE A C 1
ATOM 1028 O O . PHE A 1 119 ? -4.302 0.813 8.338 1.00 95.19 119 PHE A O 1
ATOM 1035 N N . ALA A 1 120 ? -2.426 2.026 8.270 1.00 95.81 120 ALA A N 1
ATOM 1036 C CA . ALA A 1 120 ? -1.538 0.869 8.204 1.00 95.81 120 ALA A CA 1
ATOM 1037 C C . ALA A 1 120 ? -1.724 -0.074 9.409 1.00 95.81 120 ALA A C 1
ATOM 1039 O O . ALA A 1 120 ? -1.674 -1.294 9.246 1.00 95.81 120 ALA A O 1
ATOM 1040 N N . GLU A 1 121 ? -1.978 0.468 10.605 1.00 93.81 121 GLU A N 1
ATOM 1041 C CA . GLU A 1 121 ? -2.297 -0.333 11.788 1.00 93.81 121 GLU A CA 1
ATOM 1042 C C . GLU A 1 121 ? -3.698 -0.945 11.716 1.00 93.81 121 GLU A C 1
ATOM 1044 O O . GLU A 1 121 ? -3.823 -2.139 11.983 1.00 93.81 121 GLU A O 1
ATOM 1049 N N . LEU A 1 122 ? -4.724 -0.186 11.315 1.00 93.94 122 LEU A N 1
ATOM 1050 C CA . LEU A 1 122 ? -6.092 -0.699 11.131 1.00 93.94 122 LEU A CA 1
ATOM 1051 C C . LEU A 1 122 ? -6.149 -1.818 10.077 1.00 93.94 122 LEU A C 1
ATOM 1053 O O . LEU A 1 122 ? -6.721 -2.873 10.325 1.00 93.94 122 LEU A O 1
ATOM 1057 N N . ILE A 1 123 ? -5.465 -1.644 8.945 1.00 94.88 123 ILE A N 1
ATOM 1058 C CA . ILE A 1 123 ? -5.303 -2.660 7.894 1.00 94.88 123 ILE A CA 1
ATOM 1059 C C . ILE A 1 123 ? -4.600 -3.904 8.449 1.00 94.88 123 ILE A C 1
ATOM 1061 O O . ILE A 1 123 ? -4.949 -5.031 8.100 1.00 94.88 123 ILE A O 1
ATOM 1065 N N . ASN A 1 124 ? -3.622 -3.733 9.344 1.00 92.50 124 ASN A N 1
ATOM 1066 C CA . ASN A 1 124 ? -2.981 -4.866 10.000 1.00 92.50 124 ASN A CA 1
ATOM 1067 C C . ASN A 1 124 ? -3.927 -5.596 10.963 1.00 92.50 124 ASN A C 1
ATOM 1069 O O . ASN A 1 124 ? -3.871 -6.823 11.030 1.00 92.50 124 ASN A O 1
ATOM 1073 N N . PHE A 1 125 ? -4.783 -4.875 11.691 1.00 91.25 125 PHE A N 1
ATOM 1074 C CA . PHE A 1 125 ? -5.844 -5.484 12.493 1.00 91.25 125 PHE A CA 1
ATOM 1075 C C . PHE A 1 125 ? -6.802 -6.288 11.608 1.00 91.25 125 PHE A C 1
ATOM 1077 O O . PHE A 1 125 ? -6.936 -7.487 11.845 1.00 91.25 125 PHE A O 1
ATOM 1084 N N . GLN A 1 126 ? -7.359 -5.677 10.555 1.00 91.38 126 GLN A N 1
ATOM 1085 C CA . GLN A 1 126 ? -8.266 -6.339 9.611 1.00 91.38 126 GLN A CA 1
ATOM 1086 C C . GLN A 1 126 ? -7.624 -7.584 9.001 1.00 91.38 126 GLN A C 1
ATOM 1088 O O . GLN A 1 126 ? -8.141 -8.680 9.145 1.00 91.38 126 GLN A O 1
ATOM 1093 N N . SER A 1 127 ? -6.424 -7.459 8.429 1.00 91.38 127 SER A N 1
ATOM 1094 C CA . SER A 1 127 ? -5.737 -8.585 7.791 1.00 91.38 127 SER A CA 1
ATOM 1095 C C . SER A 1 127 ? -5.468 -9.760 8.735 1.00 91.38 127 SER A C 1
ATOM 1097 O O . SER A 1 127 ? -5.489 -10.904 8.285 1.00 91.38 127 SER A O 1
ATOM 1099 N N . ASN A 1 128 ? -5.148 -9.513 10.010 1.00 89.00 128 ASN A N 1
ATOM 1100 C CA . ASN A 1 128 ? -4.974 -10.604 10.972 1.00 89.00 128 ASN A CA 1
ATOM 1101 C C . ASN A 1 128 ? -6.326 -11.179 11.405 1.00 89.00 128 ASN A C 1
ATOM 1103 O O . ASN A 1 128 ? -6.406 -12.379 11.658 1.00 89.00 128 ASN A O 1
ATOM 1107 N N . TYR A 1 129 ? -7.365 -10.343 11.490 1.00 86.50 129 TYR A N 1
ATOM 1108 C CA . TYR A 1 129 ? -8.713 -10.776 11.832 1.00 86.50 129 TYR A CA 1
ATOM 1109 C C . TYR A 1 129 ? -9.235 -11.745 10.765 1.00 86.50 129 TYR A C 1
ATOM 1111 O O . TYR A 1 129 ? -9.551 -12.882 11.101 1.00 86.50 129 TYR A O 1
ATOM 1119 N N . SER A 1 130 ? -9.163 -11.364 9.484 1.00 86.56 130 SER A N 1
ATOM 1120 C CA . SER A 1 130 ? -9.598 -12.170 8.331 1.00 86.56 130 SER A CA 1
ATOM 1121 C C . SER A 1 130 ? -8.848 -13.501 8.178 1.00 86.56 130 SER A C 1
ATOM 1123 O O . SER A 1 130 ? -9.362 -14.457 7.610 1.00 86.56 130 SER A O 1
ATOM 1125 N N . LYS A 1 131 ? -7.610 -13.609 8.687 1.00 83.75 131 LYS A N 1
ATOM 1126 C CA . LYS A 1 131 ? -6.827 -14.862 8.641 1.00 83.75 131 LYS A CA 1
ATOM 1127 C C . LYS A 1 131 ? -7.265 -15.895 9.693 1.00 83.75 131 LYS A C 1
ATOM 1129 O O . LYS A 1 131 ? -6.772 -17.019 9.646 1.00 83.75 131 LYS A O 1
ATOM 1134 N N . HIS A 1 132 ? -8.131 -15.518 10.644 1.00 71.31 132 HIS A N 1
ATOM 1135 C CA . HIS A 1 132 ? -8.842 -16.383 11.603 1.00 71.31 132 HIS A CA 1
ATOM 1136 C C . HIS A 1 132 ? -8.036 -17.536 12.250 1.00 71.31 132 HIS A C 1
ATOM 1138 O O . HIS A 1 132 ? -8.590 -18.579 12.589 1.00 71.31 132 HIS A O 1
ATOM 1144 N N . SER A 1 133 ? -6.729 -17.365 12.486 1.00 79.75 133 SER A N 1
ATOM 1145 C CA . SER A 1 133 ? -5.905 -18.360 13.189 1.00 79.75 133 SER A CA 1
ATOM 1146 C C . SER A 1 133 ? -5.680 -17.961 14.647 1.00 79.75 133 SER A C 1
ATOM 1148 O O . SER A 1 133 ? -5.597 -16.772 14.964 1.00 79.75 133 SER A O 1
ATOM 1150 N N . TYR A 1 134 ? -5.525 -18.947 15.541 1.00 76.00 134 TYR A N 1
ATOM 1151 C CA . TYR A 1 134 ? -5.237 -18.700 16.963 1.00 76.00 134 TYR A CA 1
ATOM 1152 C C . TYR A 1 134 ? -4.059 -17.729 17.143 1.00 76.00 134 TYR A C 1
ATOM 1154 O O . TYR A 1 134 ? -4.155 -16.753 17.883 1.00 76.00 134 TYR A O 1
ATOM 1162 N N . TYR A 1 135 ? -2.984 -17.943 16.380 1.00 81.38 135 TYR A N 1
ATOM 1163 C CA . TYR A 1 135 ? -1.806 -17.079 16.362 1.00 81.38 135 TYR A CA 1
ATOM 1164 C C . TYR A 1 135 ? -2.143 -15.621 16.003 1.00 81.38 135 TYR A C 1
ATOM 1166 O O . TYR A 1 135 ? -1.717 -14.695 16.699 1.00 81.38 135 TYR A O 1
ATOM 1174 N N . HIS A 1 136 ? -2.932 -15.401 14.948 1.00 83.06 136 HIS A N 1
ATOM 1175 C CA . HIS A 1 136 ? -3.315 -14.057 14.516 1.00 83.06 136 HIS A CA 1
ATOM 1176 C C . HIS A 1 136 ? -4.236 -13.371 15.528 1.00 83.06 136 HIS A C 1
ATOM 1178 O O . HIS A 1 136 ? -4.011 -12.209 15.865 1.00 83.06 136 HIS A O 1
ATOM 1184 N N . LEU A 1 137 ? -5.201 -14.096 16.096 1.00 82.69 137 LEU A N 1
ATOM 1185 C CA . LEU A 1 137 ? -6.083 -13.563 17.135 1.00 82.69 137 LEU A CA 1
ATOM 1186 C C . LEU A 1 137 ? -5.292 -13.130 18.376 1.00 82.69 137 LEU A C 1
ATOM 1188 O O . LEU A 1 137 ? -5.531 -12.045 18.901 1.00 82.69 137 LEU A O 1
ATOM 1192 N N . THR A 1 138 ? -4.292 -13.903 18.814 1.00 84.06 138 THR A N 1
ATOM 1193 C CA . THR A 1 138 ? -3.418 -13.506 19.932 1.00 84.06 138 THR A CA 1
ATOM 1194 C C . THR A 1 138 ? -2.669 -12.200 19.648 1.00 84.06 138 THR A C 1
ATOM 1196 O O . THR A 1 138 ? -2.578 -11.340 20.528 1.00 84.06 138 THR A O 1
ATOM 1199 N N . ILE A 1 139 ? -2.162 -12.004 18.425 1.00 84.38 139 ILE A N 1
ATOM 1200 C CA . ILE A 1 139 ? -1.492 -10.752 18.029 1.00 84.38 139 ILE A CA 1
ATOM 1201 C C . ILE A 1 139 ? -2.445 -9.560 18.162 1.00 84.38 139 ILE A C 1
ATOM 1203 O O . ILE A 1 139 ? -2.068 -8.530 18.726 1.00 84.38 139 ILE A O 1
ATOM 1207 N N . ILE A 1 140 ? -3.672 -9.701 17.662 1.00 86.88 140 ILE A N 1
ATOM 1208 C CA . ILE A 1 140 ? -4.695 -8.650 17.673 1.00 86.88 140 ILE A CA 1
ATOM 1209 C C . ILE A 1 140 ? -5.100 -8.311 19.115 1.00 86.88 140 ILE A C 1
ATOM 1211 O O . ILE A 1 140 ? -5.064 -7.138 19.492 1.00 86.88 140 ILE A O 1
ATOM 1215 N N . LYS A 1 141 ? -5.372 -9.321 19.957 1.00 88.44 141 LYS A N 1
ATOM 1216 C CA . LYS A 1 141 ? -5.689 -9.130 21.386 1.00 88.44 141 LYS A CA 1
ATOM 1217 C C . LYS A 1 141 ? -4.584 -8.369 22.114 1.00 88.44 141 LYS A C 1
ATOM 1219 O O . LYS A 1 141 ? -4.855 -7.396 22.810 1.00 88.44 141 LYS A O 1
ATOM 1224 N N . ASN A 1 142 ? -3.324 -8.744 21.893 1.00 87.62 142 ASN A N 1
ATOM 1225 C CA . ASN A 1 142 ? -2.180 -8.071 22.512 1.00 87.62 142 ASN A CA 1
ATOM 1226 C C . ASN A 1 142 ? -2.057 -6.599 22.097 1.00 87.62 142 ASN A C 1
ATOM 1228 O O . ASN A 1 142 ? -1.623 -5.768 22.896 1.00 87.62 142 ASN A O 1
ATOM 1232 N N . LYS A 1 143 ? -2.422 -6.251 20.859 1.00 86.62 143 LYS A N 1
ATOM 1233 C CA . LYS A 1 143 ? -2.444 -4.853 20.413 1.00 86.62 143 LYS A CA 1
ATOM 1234 C C . LYS A 1 143 ? -3.606 -4.082 21.026 1.00 86.62 143 LYS A C 1
ATOM 1236 O O . LYS A 1 143 ? -3.385 -2.978 21.517 1.00 86.62 143 LYS A O 1
ATOM 1241 N N . LEU A 1 144 ? -4.803 -4.665 21.062 1.00 88.25 144 LEU A N 1
ATOM 1242 C CA . LEU A 1 144 ? -5.962 -4.032 21.690 1.00 88.25 144 LEU A CA 1
ATOM 1243 C C . LEU A 1 144 ? -5.713 -3.788 23.189 1.00 88.25 144 LEU A C 1
ATOM 1245 O O . LEU A 1 144 ? -5.938 -2.687 23.685 1.00 88.25 144 LEU A O 1
ATOM 1249 N N . LYS A 1 145 ? -5.085 -4.751 23.874 1.00 90.44 145 LYS A N 1
ATOM 1250 C CA . LYS A 1 145 ? -4.636 -4.626 25.268 1.00 90.44 145 LYS A CA 1
ATOM 1251 C C . LYS A 1 145 ? -3.727 -3.417 25.509 1.00 90.44 145 LYS A C 1
ATOM 1253 O O . LYS A 1 145 ? -3.865 -2.735 26.522 1.00 90.44 145 LYS A O 1
ATOM 1258 N N . LYS A 1 146 ? -2.829 -3.090 24.571 1.00 89.06 146 LYS A N 1
ATOM 1259 C CA . LYS A 1 146 ? -1.981 -1.885 24.665 1.00 89.06 146 LYS A CA 1
ATOM 1260 C C . LYS A 1 146 ? -2.794 -0.590 24.597 1.00 89.06 146 LYS A C 1
ATOM 1262 O O . LYS A 1 146 ? -2.456 0.355 25.305 1.00 89.06 146 LYS A O 1
ATOM 1267 N N . HIS A 1 147 ? -3.856 -0.545 23.789 1.00 88.31 147 HIS A N 1
ATOM 1268 C CA . HIS A 1 147 ? -4.754 0.613 23.734 1.00 88.31 147 HIS A CA 1
ATOM 1269 C C . HIS A 1 147 ? -5.561 0.768 25.026 1.00 88.31 147 HIS A C 1
ATOM 1271 O O . HIS A 1 147 ? -5.630 1.875 25.554 1.00 88.31 147 HIS A O 1
ATOM 1277 N N . PHE A 1 148 ? -6.082 -0.327 25.586 1.00 90.12 148 PHE A N 1
ATOM 1278 C CA . PHE A 1 148 ? -6.785 -0.312 26.876 1.00 90.12 148 PHE A CA 1
ATOM 1279 C C . PHE A 1 148 ? -5.864 0.167 28.004 1.00 90.12 148 PHE A C 1
ATOM 1281 O O . PHE A 1 148 ? -6.229 1.053 28.774 1.00 90.12 148 PHE A O 1
ATOM 1288 N N . LYS A 1 149 ? -4.622 -0.334 28.037 1.00 90.44 149 LYS A N 1
ATOM 1289 C CA . LYS A 1 149 ? -3.598 0.133 28.979 1.00 90.44 149 LYS A CA 1
ATOM 1290 C C . LYS A 1 149 ? -3.337 1.636 28.852 1.00 90.44 149 LYS A C 1
ATOM 1292 O O . LYS A 1 149 ? -3.286 2.328 29.860 1.00 90.44 149 LYS A O 1
ATOM 1297 N N . LYS A 1 150 ? -3.179 2.150 27.624 1.00 89.81 150 LYS A N 1
ATOM 1298 C CA . LYS A 1 150 ? -2.941 3.584 27.361 1.00 89.81 150 LYS A CA 1
ATOM 1299 C C . LYS A 1 150 ? -4.111 4.464 27.820 1.00 89.81 150 LYS A C 1
ATOM 1301 O O . LYS A 1 150 ? -3.887 5.601 28.214 1.00 89.81 150 LYS A O 1
ATOM 1306 N N . ASN A 1 151 ? -5.328 3.926 27.796 1.00 89.25 151 ASN A N 1
ATOM 1307 C CA . ASN A 1 151 ? -6.548 4.594 28.249 1.00 89.25 151 ASN A CA 1
ATOM 1308 C C . ASN A 1 151 ? -6.810 4.437 29.759 1.00 89.25 151 ASN A C 1
ATOM 1310 O O . ASN A 1 151 ? -7.872 4.824 30.231 1.00 89.25 151 ASN A O 1
ATOM 1314 N N . ASN A 1 152 ? -5.856 3.892 30.528 1.00 89.12 152 ASN A N 1
ATOM 1315 C CA . ASN A 1 152 ? -5.976 3.669 31.974 1.00 89.12 152 ASN A CA 1
ATOM 1316 C C . ASN A 1 152 ? -7.222 2.855 32.373 1.00 89.12 152 ASN A C 1
ATOM 1318 O O . ASN A 1 152 ? -7.799 3.076 33.438 1.00 89.12 152 ASN A O 1
ATOM 1322 N N . ILE A 1 153 ? -7.633 1.901 31.530 1.00 87.88 153 ILE A N 1
ATOM 1323 C CA . ILE A 1 153 ? -8.752 1.013 31.845 1.00 87.88 153 ILE A CA 1
ATOM 1324 C C . ILE A 1 153 ? -8.357 0.102 33.025 1.00 87.88 153 ILE A C 1
ATOM 1326 O O . ILE A 1 153 ? -7.312 -0.561 32.962 1.00 87.88 153 ILE A O 1
ATOM 1330 N N . PRO A 1 154 ? -9.145 0.066 34.117 1.00 79.94 154 PRO A N 1
ATOM 1331 C CA . PRO A 1 154 ? -8.836 -0.756 35.282 1.00 79.94 154 PRO A CA 1
ATOM 1332 C C . PRO A 1 154 ? -8.886 -2.242 34.922 1.00 79.94 154 PRO A C 1
ATOM 1334 O O . PRO A 1 154 ? -9.681 -2.651 34.087 1.00 79.94 154 PRO A O 1
ATOM 1337 N N . ASN A 1 155 ? -8.038 -3.058 35.556 1.00 79.69 155 ASN A N 1
ATOM 1338 C CA . ASN A 1 155 ? -7.999 -4.518 35.374 1.00 79.69 155 ASN A CA 1
ATOM 1339 C C . ASN A 1 155 ? -7.881 -5.014 33.919 1.00 79.69 155 ASN A C 1
ATOM 1341 O O . ASN A 1 155 ? -8.144 -6.187 33.664 1.00 79.69 155 ASN A O 1
ATOM 1345 N N . TYR A 1 156 ? -7.382 -4.180 32.995 1.00 81.00 156 TYR A N 1
ATOM 1346 C CA . TYR A 1 156 ? -7.232 -4.505 31.569 1.00 81.00 156 TYR A CA 1
ATOM 1347 C C . TYR A 1 156 ? -6.490 -5.828 31.291 1.00 81.00 156 TYR A C 1
ATOM 1349 O O . TYR A 1 156 ? -6.551 -6.368 30.194 1.00 81.00 156 TYR A O 1
ATOM 1357 N N . GLU A 1 157 ? -5.733 -6.365 32.251 1.00 79.06 157 GLU A N 1
ATOM 1358 C CA . GLU A 1 157 ? -5.028 -7.631 32.073 1.00 79.06 157 GLU A CA 1
ATOM 1359 C C . GLU A 1 157 ? -5.915 -8.871 32.112 1.00 79.06 157 GLU A C 1
ATOM 1361 O O . GLU A 1 157 ? -5.548 -9.848 31.456 1.00 79.06 157 GLU A O 1
ATOM 1366 N N . ASN A 1 158 ? -7.051 -8.792 32.809 1.00 79.56 158 ASN A N 1
ATOM 1367 C CA . ASN A 1 158 ? -7.979 -9.896 33.065 1.00 79.56 158 ASN A CA 1
ATOM 1368 C C . ASN A 1 158 ? -9.263 -9.817 32.215 1.00 79.56 158 ASN A C 1
ATOM 1370 O O . ASN A 1 158 ? -10.162 -10.631 32.400 1.00 79.56 158 ASN A O 1
ATOM 1374 N N . GLU A 1 159 ? -9.354 -8.842 31.309 1.00 80.19 159 GLU A N 1
ATOM 1375 C CA . GLU A 1 159 ? -10.495 -8.642 30.407 1.00 80.19 159 GLU A CA 1
ATOM 1376 C C . GLU A 1 159 ? -10.619 -9.762 29.358 1.00 80.19 159 GLU A C 1
ATOM 1378 O O . GLU A 1 159 ? -9.610 -10.229 28.810 1.00 80.19 159 GLU A O 1
ATOM 1383 N N . ASP A 1 160 ? -11.854 -10.148 29.008 1.00 82.12 160 ASP A N 1
ATOM 1384 C CA . ASP A 1 160 ? -12.089 -11.031 27.860 1.00 82.12 160 ASP A CA 1
ATOM 1385 C C . ASP A 1 160 ? -11.988 -10.245 26.552 1.00 82.12 160 ASP A C 1
ATOM 1387 O O . ASP A 1 160 ? -12.933 -9.640 26.045 1.00 82.12 160 ASP A O 1
ATOM 1391 N N . TYR A 1 161 ? -10.802 -10.290 25.957 1.00 85.31 161 TYR A N 1
ATOM 1392 C CA . TYR A 1 161 ? -10.556 -9.623 24.689 1.00 85.31 161 TYR A CA 1
ATOM 1393 C C . TYR A 1 161 ? -11.323 -10.221 23.501 1.00 85.31 161 TYR A C 1
ATOM 1395 O O . TYR A 1 161 ? -11.293 -9.611 22.442 1.00 85.31 161 TYR A O 1
ATOM 1403 N N . ASN A 1 162 ? -11.995 -11.375 23.602 1.00 84.88 162 ASN A N 1
ATOM 1404 C CA . ASN A 1 162 ? -12.828 -11.861 22.493 1.00 84.88 162 ASN A CA 1
ATOM 1405 C C . ASN A 1 162 ? -14.014 -10.930 22.212 1.00 84.88 162 ASN A C 1
ATOM 1407 O O . ASN A 1 162 ? -14.231 -10.568 21.057 1.00 84.88 162 ASN A O 1
ATOM 1411 N N . GLU A 1 163 ? -14.737 -10.506 23.250 1.00 84.06 163 GLU A N 1
ATOM 1412 C CA . GLU A 1 163 ? -15.867 -9.580 23.105 1.00 84.06 163 GLU A CA 1
ATOM 1413 C C . GLU A 1 163 ? -15.387 -8.208 22.629 1.00 84.06 163 GLU A C 1
ATOM 1415 O O . GLU A 1 163 ? -15.897 -7.665 21.648 1.00 84.06 163 GLU A O 1
ATOM 1420 N N . HIS A 1 164 ? -14.315 -7.695 23.242 1.00 87.62 164 HIS A N 1
ATOM 1421 C CA . HIS A 1 164 ? -13.693 -6.432 22.836 1.00 87.62 164 HIS A CA 1
ATOM 1422 C C . HIS A 1 164 ? -13.252 -6.439 21.368 1.00 87.62 164 HIS A C 1
ATOM 1424 O O . HIS A 1 164 ? -13.321 -5.408 20.704 1.00 87.62 164 HIS A O 1
ATOM 1430 N N . LEU A 1 165 ? -12.820 -7.589 20.837 1.00 87.25 165 LEU A N 1
ATOM 1431 C CA . LEU A 1 165 ? -12.479 -7.729 19.421 1.00 87.25 165 LEU A CA 1
ATOM 1432 C C . LEU A 1 165 ? -13.691 -7.658 18.496 1.00 87.25 165 LEU A C 1
ATOM 1434 O O . LEU A 1 165 ? -13.574 -7.064 17.425 1.00 87.25 165 LEU A O 1
ATOM 1438 N N . ALA A 1 166 ? -14.827 -8.240 18.883 1.00 84.62 166 ALA A N 1
ATOM 1439 C CA . ALA A 1 166 ? -16.060 -8.129 18.108 1.00 84.62 166 ALA A CA 1
ATOM 1440 C C . ALA A 1 166 ? -16.518 -6.664 18.034 1.00 84.62 166 ALA A C 1
ATOM 1442 O O . ALA A 1 166 ? -16.710 -6.138 16.939 1.00 84.62 166 ALA A O 1
ATOM 1443 N N . TYR A 1 167 ? -16.550 -5.972 19.180 1.00 86.25 167 TYR A N 1
ATOM 1444 C CA . TYR A 1 167 ? -16.856 -4.540 19.229 1.00 86.25 167 TYR A CA 1
ATOM 1445 C C . TYR A 1 167 ? -15.844 -3.696 18.456 1.00 86.25 167 TYR A C 1
ATOM 1447 O O . TYR A 1 167 ? -16.227 -2.749 17.778 1.00 86.25 167 TYR A O 1
ATOM 1455 N N . PHE A 1 168 ? -14.551 -4.020 18.530 1.00 88.06 168 PHE A N 1
ATOM 1456 C CA . PHE A 1 168 ? -13.528 -3.295 17.780 1.00 88.06 168 PHE A CA 1
ATOM 1457 C C . PHE A 1 168 ? -13.702 -3.460 16.267 1.00 88.06 168 PHE A C 1
ATOM 1459 O O . PHE A 1 168 ? -13.536 -2.486 15.532 1.00 88.06 168 PHE A O 1
ATOM 1466 N N . LYS A 1 169 ? -14.058 -4.663 15.796 1.00 87.12 169 LYS A N 1
ATOM 1467 C CA . LYS A 1 169 ? -14.358 -4.895 14.380 1.00 87.12 169 LYS A CA 1
ATOM 1468 C C . LYS A 1 169 ? -15.513 -4.004 13.929 1.00 87.12 169 LYS A C 1
ATOM 1470 O O . LYS A 1 169 ? -15.318 -3.169 13.054 1.00 87.12 169 LYS A O 1
ATOM 1475 N N . GLU A 1 170 ? -16.656 -4.127 14.593 1.00 82.75 170 GLU A N 1
ATOM 1476 C CA . GLU A 1 170 ? -17.881 -3.428 14.207 1.00 82.75 170 GLU A CA 1
ATOM 1477 C C . GLU A 1 170 ? -17.746 -1.906 14.356 1.00 82.75 170 GLU A C 1
ATOM 1479 O O . GLU A 1 170 ? -18.104 -1.141 13.467 1.00 82.75 170 GLU A O 1
ATOM 1484 N N . ALA A 1 171 ? -17.215 -1.434 15.486 1.00 80.44 171 ALA A N 1
ATOM 1485 C CA . ALA A 1 171 ? -17.176 -0.008 15.780 1.00 80.44 171 ALA A CA 1
ATOM 1486 C C . ALA A 1 171 ? -16.022 0.717 15.087 1.00 80.44 171 ALA A C 1
ATOM 1488 O O . ALA A 1 171 ? -16.151 1.904 14.809 1.00 80.44 171 ALA A O 1
ATOM 1489 N N . VAL A 1 172 ? -14.884 0.059 14.852 1.00 83.56 172 VAL A N 1
ATOM 1490 C CA . VAL A 1 172 ? -13.669 0.741 14.381 1.00 83.56 172 VAL A CA 1
ATOM 1491 C C . VAL A 1 172 ? -13.262 0.277 12.994 1.00 83.56 172 VAL A C 1
ATOM 1493 O O . VAL A 1 172 ? -13.051 1.126 12.129 1.00 83.56 172 VAL A O 1
ATOM 1496 N N . LEU A 1 173 ? -13.114 -1.031 12.773 1.00 86.56 173 LEU A N 1
ATOM 1497 C CA . LEU A 1 173 ? -12.607 -1.538 11.495 1.00 86.56 173 LEU A CA 1
ATOM 1498 C C . LEU A 1 173 ? -13.611 -1.312 10.371 1.00 86.56 173 LEU A C 1
ATOM 1500 O O . LEU A 1 173 ? -13.250 -0.663 9.390 1.00 86.56 173 LEU A O 1
ATOM 1504 N N . ASP A 1 174 ? -14.849 -1.767 10.548 1.00 82.56 174 ASP A N 1
ATOM 1505 C CA . ASP A 1 174 ? -15.883 -1.677 9.519 1.00 82.56 174 ASP A CA 1
ATOM 1506 C C . ASP A 1 174 ? -16.174 -0.203 9.197 1.00 82.56 174 ASP A C 1
ATOM 1508 O O . ASP A 1 174 ? -16.079 0.207 8.044 1.00 82.56 174 ASP A O 1
ATOM 1512 N N . ASP A 1 175 ? -16.384 0.645 10.206 1.00 82.62 175 ASP A N 1
ATOM 1513 C CA . ASP A 1 175 ? -16.622 2.078 9.990 1.00 82.62 175 ASP A CA 1
ATOM 1514 C C . ASP A 1 175 ? -15.447 2.782 9.284 1.00 82.62 175 ASP A C 1
ATOM 1516 O O . ASP A 1 175 ? -15.649 3.543 8.336 1.00 82.62 175 ASP A O 1
ATOM 1520 N N . ARG A 1 176 ? -14.201 2.578 9.740 1.00 87.81 176 ARG A N 1
ATOM 1521 C CA . ARG A 1 176 ? -13.057 3.375 9.253 1.00 87.81 176 ARG A CA 1
ATOM 1522 C C . ARG A 1 176 ? -12.483 2.864 7.954 1.00 87.81 176 ARG A C 1
ATOM 1524 O O . ARG A 1 176 ? -12.137 3.680 7.097 1.00 87.81 176 ARG A O 1
ATOM 1531 N N . LEU A 1 177 ? -12.339 1.553 7.811 1.00 89.75 177 LEU A N 1
ATOM 1532 C CA . LEU A 1 177 ? -11.783 0.981 6.595 1.00 89.75 177 LEU A CA 1
ATOM 1533 C C . LEU A 1 177 ? -12.795 1.068 5.455 1.00 89.75 177 LEU A C 1
ATOM 1535 O O . LEU A 1 177 ? -12.400 1.518 4.381 1.00 89.75 177 LEU A O 1
ATOM 1539 N N . ASN A 1 178 ? -14.083 0.783 5.692 1.00 84.06 178 ASN A N 1
ATOM 1540 C CA . ASN A 1 178 ? -15.091 0.865 4.628 1.00 84.06 178 ASN A CA 1
ATOM 1541 C C . ASN A 1 178 ? -15.305 2.311 4.167 1.00 84.06 178 ASN A C 1
ATOM 1543 O O . ASN A 1 178 ? -15.361 2.565 2.966 1.00 84.06 178 ASN A O 1
ATOM 1547 N N . PHE A 1 179 ? -15.339 3.285 5.089 1.00 86.31 179 PHE A N 1
ATOM 1548 C CA . PHE A 1 179 ? -15.470 4.698 4.710 1.00 86.31 179 PHE A CA 1
ATOM 1549 C C . PHE A 1 179 ? -14.303 5.179 3.836 1.00 86.31 179 PHE A C 1
ATOM 1551 O O . PHE A 1 179 ? -14.498 5.930 2.883 1.00 86.31 179 PHE A O 1
ATOM 1558 N N . ASN A 1 180 ? -13.081 4.723 4.129 1.00 90.31 180 ASN A N 1
ATOM 1559 C CA . ASN A 1 180 ? -11.879 5.190 3.442 1.00 90.31 180 ASN A CA 1
ATOM 1560 C C . ASN A 1 180 ? -11.451 4.307 2.259 1.00 90.31 180 ASN A C 1
ATOM 1562 O O . ASN A 1 180 ? -10.512 4.683 1.555 1.00 90.31 180 ASN A O 1
ATOM 1566 N N . GLN A 1 181 ? -12.106 3.168 2.003 1.00 91.44 181 GLN A N 1
ATOM 1567 C CA . GLN A 1 181 ? -11.647 2.176 1.022 1.00 91.44 181 GLN A CA 1
ATOM 1568 C C . GLN A 1 181 ? -11.457 2.763 -0.380 1.00 91.44 181 GLN A C 1
ATOM 1570 O O . GLN A 1 181 ? -10.418 2.554 -1.002 1.00 91.44 181 GLN A O 1
ATOM 1575 N N . THR A 1 182 ? -12.407 3.579 -0.847 1.00 93.31 182 THR A N 1
ATOM 1576 C CA . THR A 1 182 ? -12.334 4.233 -2.161 1.00 93.31 182 THR A CA 1
ATOM 1577 C C . THR A 1 182 ? -11.092 5.116 -2.256 1.00 93.31 182 THR A C 1
ATOM 1579 O O . THR A 1 182 ? -10.342 5.030 -3.229 1.00 93.31 182 THR A O 1
ATOM 1582 N N . HIS A 1 183 ? -10.812 5.898 -1.210 1.00 93.94 183 HIS A N 1
ATOM 1583 C CA . HIS A 1 183 ? -9.639 6.765 -1.180 1.00 93.94 183 HIS A CA 1
ATOM 1584 C C . HIS A 1 183 ? -8.332 5.974 -1.049 1.00 93.94 183 HIS A C 1
ATOM 1586 O O . HIS A 1 183 ? -7.319 6.361 -1.627 1.00 93.94 183 HIS A O 1
ATOM 1592 N N . MET A 1 184 ? -8.340 4.832 -0.350 1.00 94.75 184 MET A N 1
ATOM 1593 C CA . MET A 1 184 ? -7.189 3.923 -0.320 1.00 94.75 184 MET A CA 1
ATOM 1594 C C . MET A 1 184 ? -6.874 3.381 -1.718 1.00 94.75 184 MET A C 1
ATOM 1596 O O . MET A 1 184 ? -5.710 3.406 -2.122 1.00 94.75 184 MET A O 1
ATOM 1600 N N . VAL A 1 185 ? -7.888 2.933 -2.467 1.00 94.62 185 VAL A N 1
ATOM 1601 C CA . VAL A 1 185 ? -7.713 2.453 -3.847 1.00 94.62 185 VAL A CA 1
ATOM 1602 C C . VAL A 1 185 ? -7.225 3.578 -4.760 1.00 94.62 185 VAL A C 1
ATOM 1604 O O . VAL A 1 185 ? -6.300 3.354 -5.536 1.00 94.62 185 VAL A O 1
ATOM 1607 N N . GLU A 1 186 ? -7.766 4.794 -4.636 1.00 94.38 186 GLU A N 1
ATOM 1608 C CA . GLU A 1 186 ? -7.279 5.967 -5.378 1.00 94.38 186 GLU A CA 1
ATOM 1609 C C . GLU A 1 186 ? -5.791 6.230 -5.107 1.00 94.38 186 GLU A C 1
ATOM 1611 O O . GLU A 1 186 ? -4.999 6.319 -6.044 1.00 94.38 186 GLU A O 1
ATOM 1616 N N . LYS A 1 187 ? -5.383 6.280 -3.831 1.00 95.25 187 LYS A N 1
ATOM 1617 C CA . LYS A 1 187 ? -3.988 6.535 -3.428 1.00 95.25 187 LYS A CA 1
ATOM 1618 C C . LYS A 1 187 ? -3.027 5.455 -3.919 1.00 95.25 187 LYS A C 1
ATOM 1620 O O . LYS A 1 187 ? -1.925 5.766 -4.367 1.00 95.25 187 LYS A O 1
ATOM 1625 N N . LEU A 1 188 ? -3.437 4.188 -3.867 1.00 95.56 188 LEU A N 1
ATOM 1626 C CA . LEU A 1 188 ? -2.657 3.078 -4.423 1.00 95.56 188 LEU A CA 1
ATOM 1627 C C . LEU A 1 188 ? -2.589 3.153 -5.953 1.00 95.56 188 LEU A C 1
ATOM 1629 O O . LEU A 1 188 ? -1.537 2.898 -6.534 1.00 95.56 188 LEU A O 1
ATOM 1633 N N . GLY A 1 189 ? -3.681 3.551 -6.603 1.00 93.88 189 GLY A N 1
ATOM 1634 C CA . GLY A 1 189 ? -3.740 3.782 -8.040 1.00 93.88 189 GLY A CA 1
ATOM 1635 C C . GLY A 1 189 ? -2.748 4.850 -8.487 1.00 93.88 189 GLY A C 1
ATOM 1636 O O . GLY A 1 189 ? -1.935 4.601 -9.376 1.00 93.88 189 GLY A O 1
ATOM 1637 N N . GLU A 1 190 ? -2.758 6.012 -7.830 1.00 94.38 190 GLU A N 1
ATOM 1638 C CA . GLU A 1 190 ? -1.797 7.100 -8.052 1.00 94.38 190 GLU A CA 1
ATOM 1639 C C . GLU A 1 190 ? -0.345 6.611 -7.897 1.00 94.38 190 GLU A C 1
ATOM 1641 O O . GLU A 1 190 ? 0.500 6.877 -8.758 1.00 94.38 190 GLU A O 1
ATOM 1646 N N . LEU A 1 191 ? -0.063 5.840 -6.840 1.00 96.06 191 LEU A N 1
ATOM 1647 C CA . LEU A 1 191 ? 1.249 5.238 -6.600 1.00 96.06 191 LEU A CA 1
ATOM 1648 C C . LEU A 1 191 ? 1.676 4.311 -7.745 1.00 96.06 191 LEU A C 1
ATOM 1650 O O . LEU A 1 191 ? 2.797 4.421 -8.243 1.00 96.06 191 LEU A O 1
ATOM 1654 N N . PHE A 1 192 ? 0.798 3.407 -8.182 1.00 94.06 192 PHE A N 1
ATOM 1655 C CA . PHE A 1 192 ? 1.123 2.427 -9.219 1.00 94.06 192 PHE A CA 1
ATOM 1656 C C . PHE A 1 192 ? 1.209 3.040 -10.620 1.00 94.06 192 PHE A C 1
ATOM 1658 O O . PHE A 1 192 ? 1.997 2.569 -11.441 1.00 94.06 192 PHE A O 1
ATOM 1665 N N . ILE A 1 193 ? 0.473 4.121 -10.893 1.00 93.69 193 ILE A N 1
ATOM 1666 C CA . ILE A 1 193 ? 0.653 4.918 -12.112 1.00 93.69 193 ILE A CA 1
ATOM 1667 C C . ILE A 1 193 ? 2.009 5.614 -12.105 1.00 93.69 193 ILE A C 1
ATOM 1669 O O . ILE A 1 193 ? 2.735 5.517 -13.092 1.00 93.69 193 ILE A O 1
ATOM 1673 N N . SER A 1 194 ? 2.390 6.244 -10.993 1.00 94.75 194 SER A N 1
ATOM 1674 C CA . SER A 1 194 ? 3.699 6.892 -10.875 1.00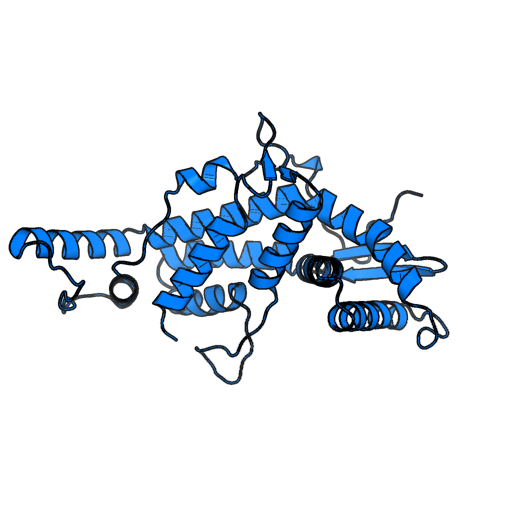 94.75 194 SER A CA 1
ATOM 1675 C C . SER A 1 194 ? 4.849 5.880 -10.987 1.00 94.75 194 SER A C 1
ATOM 1677 O O . SER A 1 194 ? 5.859 6.156 -11.631 1.00 94.75 194 SER A O 1
ATOM 1679 N N . TYR A 1 195 ? 4.673 4.670 -10.448 1.00 94.50 195 TYR A N 1
ATOM 1680 C CA . TYR A 1 195 ? 5.599 3.554 -10.656 1.00 94.50 195 TYR A CA 1
ATOM 1681 C C . TYR A 1 195 ? 5.684 3.128 -12.129 1.00 94.50 195 TYR A C 1
ATOM 1683 O O . TYR A 1 195 ? 6.776 2.917 -12.657 1.00 94.50 195 TYR A O 1
ATOM 1691 N N . TRP A 1 196 ? 4.543 3.018 -12.816 1.00 93.25 196 TRP A N 1
ATOM 1692 C CA . TRP A 1 196 ? 4.518 2.707 -14.244 1.00 93.25 196 TRP A CA 1
ATOM 1693 C C . TRP A 1 196 ? 5.249 3.773 -15.068 1.00 93.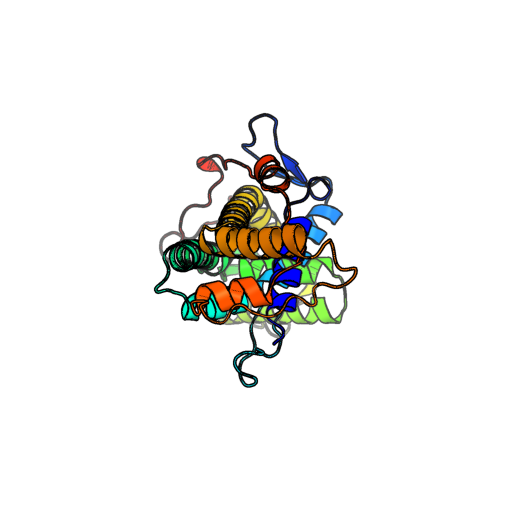25 196 TRP A C 1
ATOM 1695 O O . TRP A 1 196 ? 5.965 3.425 -16.003 1.00 93.25 196 TRP A O 1
ATOM 1705 N N . GLU A 1 197 ? 5.093 5.050 -14.721 1.00 93.81 197 GLU A N 1
ATOM 1706 C CA . GLU A 1 197 ? 5.772 6.170 -15.385 1.00 93.81 197 GLU A CA 1
ATOM 1707 C C . GLU A 1 197 ? 7.289 6.088 -15.200 1.00 93.81 197 GLU A C 1
ATOM 1709 O O . GLU A 1 197 ? 8.013 6.155 -16.191 1.00 93.81 197 GLU A O 1
ATOM 1714 N N . LEU A 1 198 ? 7.766 5.794 -13.984 1.00 93.50 198 LEU A N 1
ATOM 1715 C CA . LEU A 1 198 ? 9.183 5.510 -13.735 1.00 93.50 198 LEU A CA 1
ATOM 1716 C C . LEU A 1 198 ? 9.692 4.359 -14.619 1.00 93.50 198 LEU A C 1
ATOM 1718 O O . LEU A 1 198 ? 10.734 4.470 -15.259 1.00 93.50 198 LEU A O 1
ATOM 1722 N N . LEU A 1 199 ? 8.945 3.255 -14.697 1.00 91.88 199 LEU A N 1
ATOM 1723 C CA . LEU A 1 199 ? 9.312 2.103 -15.523 1.00 91.88 199 LEU A CA 1
ATOM 1724 C C . LEU A 1 199 ? 9.180 2.343 -17.032 1.00 91.88 199 LEU A C 1
ATOM 1726 O O . LEU A 1 199 ? 9.515 1.451 -17.811 1.00 91.88 199 LEU A O 1
ATOM 1730 N N . ASN A 1 200 ? 8.670 3.486 -17.480 1.00 90.00 200 ASN A N 1
ATOM 1731 C CA . ASN A 1 200 ? 8.550 3.845 -18.895 1.00 90.00 200 ASN A CA 1
ATOM 1732 C C . ASN A 1 200 ? 9.149 5.226 -19.180 1.00 90.00 200 ASN A C 1
ATOM 1734 O O . ASN A 1 200 ? 8.762 5.884 -20.147 1.00 90.00 200 ASN A O 1
ATOM 1738 N N . SER A 1 201 ? 10.104 5.641 -18.348 1.00 92.12 201 SER A N 1
ATOM 1739 C CA . SER A 1 201 ? 10.810 6.898 -18.514 1.00 92.12 201 SER A CA 1
ATOM 1740 C C . SER A 1 201 ? 11.716 6.908 -19.744 1.00 92.12 201 SER A C 1
ATOM 1742 O O . SER A 1 201 ? 12.009 5.872 -20.350 1.00 92.12 201 SER A O 1
ATOM 1744 N N . ASN A 1 202 ? 12.213 8.095 -20.096 1.00 90.69 202 ASN A N 1
ATOM 1745 C CA . ASN A 1 202 ? 13.108 8.278 -21.239 1.00 90.69 202 ASN A CA 1
ATOM 1746 C C . ASN A 1 202 ? 14.383 7.430 -21.125 1.00 90.69 202 ASN A C 1
ATOM 1748 O O . ASN A 1 202 ? 14.826 6.861 -22.122 1.00 90.69 202 ASN A O 1
ATOM 1752 N N . HIS A 1 203 ? 14.927 7.269 -19.915 1.00 90.06 203 HIS A N 1
ATOM 1753 C CA . HIS A 1 203 ? 16.086 6.405 -19.672 1.00 90.06 203 HIS A CA 1
ATOM 1754 C C . HIS A 1 203 ? 15.785 4.938 -19.998 1.00 90.06 203 HIS A C 1
ATOM 1756 O O . HIS A 1 203 ? 16.562 4.281 -20.689 1.00 90.06 203 HIS A O 1
ATOM 1762 N N . GLN A 1 204 ? 14.630 4.424 -19.567 1.00 88.62 204 GLN A N 1
ATOM 1763 C CA . GLN A 1 204 ? 14.223 3.065 -19.913 1.00 88.62 204 GLN A CA 1
ATOM 1764 C C . GLN A 1 204 ? 13.942 2.912 -21.410 1.00 88.62 204 GLN A C 1
ATOM 1766 O O . GLN A 1 204 ? 14.253 1.863 -21.973 1.00 88.62 204 GLN A O 1
ATOM 1771 N N . ASN A 1 205 ? 13.339 3.915 -22.051 1.00 88.50 205 ASN A N 1
ATOM 1772 C CA . ASN A 1 205 ? 13.056 3.873 -23.486 1.00 88.50 205 ASN A CA 1
ATOM 1773 C C . ASN A 1 205 ? 14.357 3.812 -24.289 1.00 88.50 205 ASN A C 1
ATOM 1775 O O . ASN A 1 205 ? 14.499 2.920 -25.117 1.00 88.50 205 ASN A O 1
ATOM 1779 N N . ARG A 1 206 ? 15.369 4.608 -23.923 1.00 90.12 206 ARG A N 1
ATOM 1780 C CA . ARG A 1 206 ? 16.711 4.505 -24.514 1.00 90.12 206 ARG A CA 1
ATOM 1781 C C . ARG A 1 206 ? 17.324 3.113 -24.333 1.00 90.12 206 ARG A C 1
ATOM 1783 O O . ARG A 1 206 ? 17.897 2.570 -25.274 1.00 90.12 206 ARG A O 1
ATOM 1790 N N . ILE A 1 207 ? 17.178 2.493 -23.156 1.00 91.12 207 ILE A N 1
ATOM 1791 C CA . ILE A 1 207 ? 17.611 1.099 -22.949 1.00 91.12 207 ILE A CA 1
ATOM 1792 C C . ILE A 1 207 ? 16.855 0.128 -23.864 1.00 91.12 207 ILE A C 1
ATOM 1794 O O . ILE A 1 207 ? 17.460 -0.801 -24.396 1.00 91.12 207 ILE A O 1
ATOM 1798 N N . GLN A 1 208 ? 15.549 0.317 -24.063 1.00 88.12 208 GLN A N 1
ATOM 1799 C CA . GLN A 1 208 ? 14.792 -0.495 -25.014 1.00 88.12 208 GLN A CA 1
ATOM 1800 C C . GLN A 1 208 ? 15.299 -0.297 -26.439 1.00 88.12 208 GLN A C 1
ATOM 1802 O O . GLN A 1 208 ? 15.488 -1.296 -27.125 1.00 88.12 208 GLN A O 1
ATOM 1807 N N . ASP A 1 209 ? 15.560 0.932 -26.869 1.00 89.50 209 ASP A N 1
ATOM 1808 C CA . ASP A 1 209 ? 16.050 1.226 -28.218 1.00 89.50 209 ASP A CA 1
ATOM 1809 C C . ASP A 1 209 ? 17.395 0.540 -28.477 1.00 89.50 209 ASP A C 1
ATOM 1811 O O . ASP A 1 209 ? 17.543 -0.163 -29.473 1.00 89.50 209 ASP A O 1
ATOM 1815 N N . LEU A 1 210 ? 18.327 0.603 -27.518 1.00 89.44 210 LEU A N 1
ATOM 1816 C CA . LEU A 1 210 ? 19.614 -0.102 -27.602 1.00 89.44 210 LEU A CA 1
ATOM 1817 C C . LEU A 1 210 ? 19.445 -1.619 -27.769 1.00 89.44 210 LEU A C 1
ATOM 1819 O O . LEU A 1 210 ? 20.179 -2.261 -28.523 1.00 89.44 210 LEU A O 1
ATOM 1823 N N . ILE A 1 211 ? 18.466 -2.208 -27.080 1.00 88.19 211 ILE A N 1
ATOM 1824 C CA . ILE A 1 211 ? 18.158 -3.633 -27.221 1.00 88.19 211 ILE A CA 1
ATOM 1825 C C . ILE A 1 211 ? 17.525 -3.920 -28.592 1.00 88.19 211 ILE A C 1
ATOM 1827 O O . ILE A 1 211 ? 17.907 -4.896 -29.240 1.00 88.19 211 ILE A O 1
ATOM 1831 N N . HIS A 1 212 ? 16.584 -3.096 -29.058 1.00 87.62 212 HIS A N 1
ATOM 1832 C CA . HIS A 1 212 ? 15.961 -3.270 -30.373 1.00 87.62 212 HIS A CA 1
ATOM 1833 C C . HIS A 1 212 ? 16.992 -3.143 -31.497 1.00 87.62 212 HIS A C 1
ATOM 1835 O O . HIS A 1 212 ? 17.013 -3.987 -32.389 1.00 87.62 212 HIS A O 1
ATOM 1841 N N . ASP A 1 213 ? 17.901 -2.174 -31.417 1.00 88.00 213 ASP A N 1
ATOM 1842 C CA . ASP A 1 213 ? 19.005 -2.010 -32.361 1.00 88.00 213 ASP A CA 1
ATOM 1843 C C . ASP A 1 213 ? 19.920 -3.234 -32.386 1.00 88.00 213 ASP A C 1
ATOM 1845 O O . ASP A 1 213 ? 20.318 -3.699 -33.458 1.00 88.00 213 ASP A O 1
ATOM 1849 N N . PHE A 1 214 ? 20.229 -3.798 -31.216 1.00 87.06 214 PHE A N 1
ATOM 1850 C CA . PHE A 1 214 ? 20.994 -5.037 -31.131 1.00 87.06 214 PHE A CA 1
ATOM 1851 C C . PHE A 1 214 ? 20.260 -6.207 -31.802 1.00 87.06 214 PHE A C 1
ATOM 1853 O O . PHE A 1 214 ? 20.875 -6.943 -32.577 1.00 87.06 214 PHE A O 1
ATOM 1860 N N . ILE A 1 215 ? 18.957 -6.370 -31.542 1.00 86.12 215 ILE A N 1
ATOM 1861 C CA . ILE A 1 215 ? 18.120 -7.428 -32.133 1.00 86.12 215 ILE A CA 1
ATOM 1862 C C . ILE A 1 215 ? 18.009 -7.256 -33.651 1.00 86.12 215 ILE A C 1
ATOM 1864 O O . ILE A 1 215 ? 18.101 -8.237 -34.383 1.00 86.12 215 ILE A O 1
ATOM 1868 N N . ASN A 1 216 ? 17.851 -6.026 -34.139 1.00 86.06 216 ASN A N 1
ATOM 1869 C CA . ASN A 1 216 ? 17.773 -5.732 -35.568 1.00 86.06 216 ASN A CA 1
ATOM 1870 C C . ASN A 1 216 ? 19.083 -6.080 -36.290 1.00 86.06 216 ASN A C 1
ATOM 1872 O O . ASN A 1 216 ? 19.049 -6.565 -37.418 1.00 86.06 216 ASN A O 1
ATOM 1876 N N . LYS A 1 217 ? 20.234 -5.868 -35.638 1.00 86.75 217 LYS A N 1
ATOM 1877 C CA . LYS A 1 217 ? 21.560 -6.167 -36.205 1.00 86.75 217 LYS A CA 1
ATOM 1878 C C . LYS A 1 217 ? 21.939 -7.648 -36.133 1.00 86.75 217 LYS A C 1
ATOM 1880 O O . LYS A 1 217 ? 22.569 -8.147 -37.057 1.00 86.75 217 LYS A O 1
ATOM 1885 N N . ASN A 1 218 ? 21.585 -8.338 -35.048 1.00 84.12 218 ASN A N 1
ATOM 1886 C CA . ASN A 1 218 ? 22.101 -9.681 -34.740 1.00 84.12 218 ASN A CA 1
ATOM 1887 C C . ASN A 1 218 ? 21.026 -10.783 -34.762 1.00 84.12 218 ASN A C 1
ATOM 1889 O O . ASN A 1 218 ? 21.336 -11.956 -34.563 1.00 84.12 218 ASN A O 1
ATOM 1893 N N . GLY A 1 219 ? 19.763 -10.423 -34.993 1.00 78.06 219 GLY A N 1
ATOM 1894 C CA . GLY A 1 219 ? 18.622 -11.319 -34.859 1.00 78.06 219 GLY A CA 1
ATOM 1895 C C . GLY A 1 219 ? 18.154 -11.483 -33.410 1.00 78.06 219 GLY A C 1
ATOM 1896 O O . GLY A 1 219 ? 18.801 -11.077 -32.441 1.00 78.06 219 GLY A O 1
ATOM 1897 N N . ARG A 1 220 ? 16.974 -12.089 -33.244 1.00 74.94 220 ARG A N 1
ATOM 1898 C CA . ARG A 1 220 ? 16.379 -12.325 -31.925 1.00 74.94 220 ARG A CA 1
ATOM 1899 C C . ARG A 1 220 ? 17.041 -13.532 -31.264 1.00 74.94 220 ARG A C 1
ATOM 1901 O O . ARG A 1 220 ? 16.845 -14.664 -31.695 1.00 74.94 220 ARG A O 1
ATOM 1908 N N . LEU A 1 221 ? 17.795 -13.295 -30.195 1.00 65.62 221 LEU A N 1
ATOM 1909 C CA . LEU A 1 221 ? 18.362 -14.373 -29.389 1.00 65.62 221 LEU A CA 1
ATOM 1910 C C . LEU A 1 221 ? 17.275 -15.050 -28.537 1.00 65.62 221 LEU A C 1
ATOM 1912 O O . LEU A 1 221 ? 16.363 -14.398 -28.030 1.00 65.62 221 LEU A O 1
ATOM 1916 N N . VAL A 1 222 ? 17.410 -16.365 -28.332 1.00 60.31 222 VAL A N 1
ATOM 1917 C CA . VAL A 1 222 ? 16.539 -17.166 -27.442 1.00 60.31 222 VAL A CA 1
ATOM 1918 C C . VAL A 1 222 ? 16.702 -16.749 -25.968 1.00 60.31 222 VAL A C 1
ATOM 1920 O O . VAL A 1 222 ? 15.812 -16.965 -25.151 1.00 60.31 222 VAL A O 1
ATOM 1923 N N . GLN A 1 223 ? 17.829 -16.120 -25.619 1.00 63.69 223 GLN A N 1
ATOM 1924 C CA . GLN A 1 223 ? 18.147 -15.630 -24.277 1.00 63.69 223 GLN A CA 1
ATOM 1925 C C . GLN A 1 223 ? 18.558 -14.152 -24.339 1.00 63.69 223 GLN A C 1
ATOM 1927 O O . GLN A 1 223 ? 19.243 -13.747 -25.274 1.00 63.69 223 GLN A O 1
ATOM 1932 N N . TRP A 1 224 ? 18.218 -13.362 -23.310 1.00 66.56 224 TRP A N 1
ATOM 1933 C CA . TRP A 1 224 ? 18.624 -11.951 -23.142 1.00 66.56 224 TRP A CA 1
ATOM 1934 C C . TRP A 1 224 ? 20.121 -11.785 -22.800 1.00 66.56 224 TRP A C 1
ATOM 1936 O O . TRP A 1 224 ? 20.496 -10.960 -21.964 1.00 66.56 224 TRP A O 1
ATOM 1946 N N . LYS A 1 225 ? 20.985 -12.587 -23.429 1.00 71.19 225 LYS A N 1
ATOM 1947 C CA . LYS A 1 225 ? 22.448 -12.502 -23.360 1.00 71.19 225 LYS A CA 1
ATOM 1948 C C . LYS A 1 225 ? 22.937 -11.414 -24.317 1.00 71.19 225 LYS A C 1
ATOM 1950 O O . LYS A 1 225 ? 23.607 -11.695 -25.301 1.00 71.19 225 LYS A O 1
ATOM 1955 N N . ILE A 1 226 ? 22.499 -10.188 -24.055 1.00 82.31 226 ILE A N 1
ATOM 1956 C CA . ILE A 1 226 ? 22.967 -8.990 -24.747 1.00 82.31 226 ILE A CA 1
ATOM 1957 C C . ILE A 1 226 ? 24.035 -8.369 -23.854 1.00 82.31 226 ILE A C 1
ATOM 1959 O O . ILE A 1 226 ? 23.779 -8.151 -22.662 1.00 82.31 226 ILE A O 1
ATOM 1963 N N . ASP A 1 227 ? 25.211 -8.110 -24.417 1.00 83.75 227 ASP A N 1
ATOM 1964 C CA . ASP A 1 227 ? 26.305 -7.464 -23.697 1.00 83.75 227 ASP A CA 1
ATOM 1965 C C . ASP A 1 227 ? 25.903 -6.053 -23.264 1.00 83.75 227 ASP A C 1
ATOM 1967 O O . ASP A 1 227 ? 25.205 -5.335 -23.983 1.00 83.75 227 ASP A O 1
ATOM 1971 N N . LYS A 1 228 ? 26.309 -5.667 -22.048 1.00 87.50 228 LYS A N 1
ATOM 1972 C CA . LYS A 1 228 ? 26.023 -4.330 -21.517 1.00 87.50 228 LYS A CA 1
ATOM 1973 C C . LYS A 1 228 ? 26.778 -3.281 -22.350 1.00 87.50 228 LYS A C 1
ATOM 1975 O O . LYS A 1 228 ? 27.985 -3.441 -22.511 1.00 87.50 228 LYS A O 1
ATOM 1980 N N . PRO A 1 229 ? 26.116 -2.210 -22.822 1.00 87.12 229 PRO A N 1
ATOM 1981 C CA . PRO A 1 229 ? 26.799 -1.064 -23.414 1.00 87.12 229 PRO A CA 1
ATOM 1982 C C . PRO A 1 229 ? 27.811 -0.451 -22.436 1.00 87.12 229 PRO A C 1
ATOM 1984 O O . PRO A 1 229 ? 27.593 -0.450 -21.223 1.00 87.12 229 PRO A O 1
ATOM 1987 N N . ASN A 1 230 ? 28.921 0.067 -22.957 1.00 84.00 230 ASN A N 1
ATOM 1988 C CA . ASN A 1 230 ? 30.019 0.589 -22.134 1.00 84.00 230 ASN A CA 1
ATOM 1989 C C . ASN A 1 230 ? 29.758 2.013 -21.605 1.00 84.00 230 ASN A C 1
ATOM 1991 O O . ASN A 1 230 ? 30.473 2.477 -20.725 1.00 84.00 230 ASN A O 1
ATOM 1995 N N . ASP A 1 231 ? 28.753 2.701 -22.144 1.00 87.31 231 ASP A N 1
ATOM 1996 C CA . ASP A 1 231 ? 28.483 4.135 -22.004 1.00 87.31 231 ASP A CA 1
ATOM 1997 C C . ASP A 1 231 ? 27.142 4.440 -21.306 1.00 87.31 231 ASP A C 1
ATOM 1999 O O . ASP A 1 231 ? 26.503 5.460 -21.571 1.00 87.31 231 ASP A O 1
ATOM 2003 N N . LEU A 1 232 ? 26.702 3.556 -20.407 1.00 91.50 232 LEU A N 1
ATOM 2004 C CA . LEU A 1 232 ? 25.488 3.769 -19.618 1.00 91.50 232 LEU A CA 1
ATOM 2005 C C . LEU A 1 232 ? 25.755 4.664 -18.403 1.00 91.50 232 LEU A C 1
ATOM 2007 O O . LEU A 1 232 ? 26.735 4.488 -17.685 1.00 91.50 232 LEU A O 1
ATOM 2011 N N . THR A 1 233 ? 24.832 5.583 -18.133 1.00 91.12 233 THR A N 1
ATOM 2012 C CA . THR A 1 233 ? 24.747 6.275 -16.836 1.00 91.12 233 THR A CA 1
ATOM 2013 C C . THR A 1 233 ? 24.269 5.323 -15.734 1.00 91.12 233 THR A C 1
ATOM 2015 O O . THR A 1 233 ? 23.591 4.340 -16.022 1.00 91.12 233 THR A O 1
ATOM 2018 N N . ASP A 1 234 ? 24.508 5.643 -14.458 1.00 89.38 234 ASP A N 1
ATOM 2019 C CA . ASP A 1 234 ? 24.061 4.825 -13.312 1.00 89.38 234 ASP A CA 1
ATOM 2020 C C . ASP A 1 234 ? 22.549 4.496 -13.331 1.00 89.38 234 ASP A C 1
ATOM 2022 O O . ASP A 1 234 ? 22.120 3.421 -12.903 1.00 89.38 234 ASP A O 1
ATOM 2026 N N . VAL A 1 235 ? 21.722 5.418 -13.838 1.00 91.06 235 VAL A N 1
ATOM 2027 C CA . VAL A 1 235 ? 20.268 5.233 -13.998 1.00 91.06 235 VAL A CA 1
ATOM 2028 C C . VAL A 1 235 ? 19.954 4.261 -15.138 1.00 91.06 235 VAL A C 1
ATOM 2030 O O . VAL A 1 235 ? 19.077 3.404 -15.025 1.00 91.06 235 VAL A O 1
ATOM 2033 N N . GLU A 1 236 ? 20.679 4.358 -16.245 1.00 91.69 236 GLU A N 1
ATOM 2034 C CA . GLU A 1 236 ? 20.535 3.446 -17.378 1.00 91.69 236 GLU A CA 1
ATOM 2035 C C . GLU A 1 236 ? 21.069 2.051 -17.049 1.00 91.69 236 GLU A C 1
ATOM 2037 O O . GLU A 1 236 ? 20.487 1.058 -17.482 1.00 91.69 236 GLU A O 1
ATOM 2042 N N . GLU A 1 237 ? 22.111 1.949 -16.222 1.00 90.94 237 GLU A N 1
ATOM 2043 C CA . GLU A 1 237 ? 22.575 0.672 -15.686 1.00 90.94 237 GLU A CA 1
ATOM 2044 C C . GLU A 1 237 ? 21.479 -0.019 -14.876 1.00 90.94 237 GLU A C 1
ATOM 2046 O O . GLU A 1 237 ? 21.239 -1.213 -15.070 1.00 90.94 237 GLU A O 1
ATOM 2051 N N . PHE A 1 238 ? 20.758 0.724 -14.028 1.00 89.94 238 PHE A N 1
ATOM 2052 C CA . PHE A 1 238 ? 19.590 0.198 -13.320 1.00 89.94 238 PHE A CA 1
ATOM 2053 C C . PHE A 1 238 ? 18.571 -0.394 -14.303 1.00 89.94 238 PHE A C 1
ATOM 2055 O O . PHE A 1 238 ? 18.208 -1.568 -14.190 1.00 89.94 238 PHE A O 1
ATOM 2062 N N . PHE A 1 239 ? 18.167 0.375 -15.309 1.00 91.38 239 PHE A N 1
ATOM 2063 C CA . PHE A 1 239 ? 17.205 -0.057 -16.321 1.00 91.38 239 PHE A CA 1
ATOM 2064 C C . PHE A 1 239 ? 17.707 -1.252 -17.154 1.00 91.38 239 PHE A C 1
ATOM 2066 O O . PHE A 1 239 ? 16.945 -2.167 -17.485 1.00 91.38 239 PHE A O 1
ATOM 2073 N N . TRP A 1 240 ? 19.017 -1.330 -17.396 1.00 90.88 240 TRP A N 1
ATOM 2074 C CA . TRP A 1 240 ? 19.667 -2.479 -18.019 1.00 90.88 240 TRP A CA 1
ATOM 2075 C C . TRP A 1 240 ? 19.620 -3.742 -17.151 1.00 90.88 240 TRP A C 1
ATOM 2077 O O . TRP A 1 240 ? 19.482 -4.852 -17.683 1.00 90.88 240 TRP A O 1
ATOM 2087 N N . THR A 1 241 ? 19.735 -3.615 -15.822 1.00 88.81 241 THR A N 1
ATOM 2088 C CA . THR A 1 241 ? 19.655 -4.771 -14.908 1.00 88.81 241 THR A CA 1
ATOM 2089 C C . THR A 1 241 ? 18.274 -5.418 -14.921 1.00 88.81 241 THR A C 1
ATOM 2091 O O . THR A 1 241 ? 18.167 -6.645 -14.865 1.00 88.81 241 THR A O 1
ATOM 2094 N N . ILE A 1 242 ? 17.229 -4.607 -15.092 1.00 87.69 242 ILE A N 1
ATOM 2095 C CA . ILE A 1 242 ? 15.833 -5.052 -15.116 1.00 87.69 242 ILE A CA 1
ATOM 2096 C C . ILE A 1 242 ? 15.302 -5.320 -16.529 1.00 87.69 242 ILE A C 1
ATOM 2098 O O . ILE A 1 242 ? 14.103 -5.539 -16.721 1.00 87.69 242 ILE A O 1
ATOM 2102 N N . LYS A 1 243 ? 16.180 -5.347 -17.541 1.00 87.06 243 LYS A N 1
ATOM 2103 C CA . LYS A 1 243 ? 15.776 -5.645 -18.918 1.00 87.06 243 LYS A CA 1
ATOM 2104 C C . LYS A 1 243 ? 15.123 -7.026 -19.030 1.00 87.06 243 LYS A C 1
ATOM 2106 O O . LYS A 1 243 ? 15.563 -8.014 -18.428 1.00 87.06 243 LYS A O 1
ATOM 2111 N N . GLY A 1 244 ? 14.070 -7.089 -19.837 1.00 77.62 244 GLY A N 1
ATOM 2112 C CA . GLY A 1 244 ? 13.291 -8.304 -20.064 1.00 77.62 244 GLY A CA 1
ATOM 2113 C C . GLY A 1 244 ? 12.246 -8.606 -18.987 1.00 77.62 244 GLY A C 1
ATOM 2114 O O . GLY A 1 244 ? 11.540 -9.600 -19.130 1.00 77.62 244 GLY A O 1
ATOM 2115 N N . LEU A 1 245 ? 12.108 -7.777 -17.943 1.00 81.12 245 LEU A N 1
ATOM 2116 C CA . LEU A 1 245 ? 10.958 -7.887 -17.046 1.00 81.12 245 LEU A CA 1
ATOM 2117 C C . LEU A 1 245 ? 9.665 -7.499 -17.779 1.00 81.12 245 LEU A C 1
ATOM 2119 O O . LEU A 1 245 ? 9.646 -6.494 -18.501 1.00 81.12 245 LEU A O 1
ATOM 2123 N N . PRO A 1 246 ? 8.577 -8.271 -17.608 1.00 70.12 246 PRO A N 1
ATOM 2124 C CA . PRO A 1 246 ? 7.300 -7.936 -18.211 1.00 70.12 246 PRO A CA 1
ATOM 2125 C C . PRO A 1 246 ? 6.765 -6.642 -17.597 1.00 70.12 246 PRO A C 1
ATOM 2127 O O . PRO A 1 246 ? 6.616 -6.524 -16.382 1.00 70.12 246 PRO A O 1
ATOM 2130 N N . LYS A 1 247 ? 6.435 -5.672 -18.451 1.00 73.38 247 LYS A N 1
ATOM 2131 C CA . LYS A 1 247 ? 5.711 -4.469 -18.039 1.00 73.38 247 LYS A CA 1
ATOM 2132 C C . LYS A 1 247 ? 4.214 -4.703 -18.183 1.00 73.38 247 LYS A C 1
ATOM 2134 O O . LYS A 1 247 ? 3.759 -5.291 -19.166 1.00 73.38 247 LYS A O 1
ATOM 2139 N N . PHE A 1 248 ? 3.431 -4.193 -17.242 1.00 77.12 248 PHE A N 1
ATOM 2140 C CA . PHE A 1 248 ? 1.984 -4.140 -17.412 1.00 77.12 248 PHE A CA 1
ATOM 2141 C C . PHE A 1 248 ? 1.559 -2.901 -18.211 1.00 77.12 248 PHE A C 1
ATOM 2143 O O . PHE A 1 248 ? 2.273 -1.901 -18.297 1.00 77.12 248 PHE A O 1
ATOM 2150 N N . ARG A 1 249 ? 0.375 -2.974 -18.830 1.00 82.31 249 ARG A N 1
ATOM 2151 C CA . ARG A 1 249 ? -0.203 -1.866 -19.605 1.00 82.31 249 ARG A CA 1
ATOM 2152 C C . ARG A 1 249 ? -0.824 -0.834 -18.662 1.00 82.31 249 ARG A C 1
ATOM 2154 O O . ARG A 1 249 ? -1.643 -1.228 -17.835 1.00 82.31 249 ARG A O 1
ATOM 2161 N N . LYS A 1 250 ? -0.524 0.460 -18.851 1.00 84.31 250 LYS A N 1
ATOM 2162 C CA . LYS A 1 250 ? -1.096 1.571 -18.059 1.00 84.31 250 LYS A CA 1
ATOM 2163 C C . LYS A 1 250 ? -2.623 1.494 -17.978 1.00 84.31 250 LYS A C 1
ATOM 2165 O O . LYS A 1 250 ? -3.175 1.577 -16.888 1.00 84.31 250 LYS A O 1
ATOM 2170 N N . ASN A 1 251 ? -3.274 1.223 -19.114 1.00 82.31 251 ASN A N 1
ATOM 2171 C CA . ASN A 1 251 ? -4.735 1.153 -19.219 1.00 82.31 251 ASN A CA 1
ATOM 2172 C C . ASN A 1 251 ? -5.356 0.139 -18.248 1.00 82.31 251 ASN A C 1
ATOM 2174 O O . ASN A 1 251 ? -6.396 0.402 -17.658 1.00 82.31 251 ASN A O 1
ATOM 2178 N N . ARG A 1 252 ? -4.672 -0.993 -18.012 1.00 78.94 252 ARG A N 1
ATOM 2179 C CA . ARG A 1 252 ? -5.150 -2.014 -17.070 1.00 78.94 252 ARG A CA 1
ATOM 2180 C C . ARG A 1 252 ? -5.183 -1.527 -15.628 1.00 78.94 252 ARG A C 1
ATOM 2182 O O . ARG A 1 252 ? -5.879 -2.151 -14.850 1.00 78.94 252 ARG A O 1
ATOM 2189 N N . LEU A 1 253 ? -4.427 -0.492 -15.266 1.00 83.38 253 LEU A N 1
ATOM 2190 C CA . LEU A 1 253 ? -4.534 0.134 -13.952 1.00 83.38 253 LEU A CA 1
ATOM 2191 C C . LEU A 1 253 ? -5.533 1.284 -13.971 1.00 83.38 253 LEU A C 1
ATOM 2193 O O . LEU A 1 253 ? -6.398 1.333 -13.109 1.00 83.38 253 LEU A O 1
ATOM 2197 N N . THR A 1 254 ? -5.436 2.190 -14.950 1.00 85.19 254 THR A N 1
ATOM 2198 C CA . THR A 1 254 ? -6.226 3.436 -14.972 1.00 85.19 254 THR A CA 1
ATOM 2199 C C . THR A 1 254 ? -7.727 3.207 -14.950 1.00 85.19 254 THR A C 1
ATOM 2201 O O . THR A 1 254 ? -8.466 4.043 -14.433 1.00 85.19 254 THR A O 1
ATOM 2204 N N . ASP A 1 255 ? -8.190 2.086 -15.498 1.00 86.00 255 ASP A N 1
ATOM 2205 C CA . ASP A 1 255 ? -9.616 1.787 -15.536 1.00 86.00 255 ASP A CA 1
ATOM 2206 C C . ASP A 1 255 ? -10.201 1.525 -14.144 1.00 86.00 255 ASP A C 1
ATOM 2208 O O . ASP A 1 255 ? -11.371 1.844 -13.934 1.00 86.00 255 ASP A O 1
ATOM 2212 N N . PHE A 1 256 ? -9.372 1.087 -13.192 1.00 86.38 256 PHE A N 1
ATOM 2213 C CA . PHE A 1 256 ? -9.752 0.705 -11.828 1.00 86.38 256 PHE A CA 1
ATOM 2214 C C . PHE A 1 256 ? -9.334 1.723 -10.760 1.00 86.38 256 PHE A C 1
ATOM 2216 O O . PHE A 1 256 ? -9.372 1.417 -9.570 1.00 86.38 256 PHE A O 1
ATOM 2223 N N . ILE A 1 257 ? -8.942 2.933 -11.165 1.00 90.88 257 ILE A N 1
ATOM 2224 C CA . ILE A 1 257 ? -8.636 4.022 -10.233 1.00 90.88 257 ILE A CA 1
ATOM 2225 C C . ILE A 1 257 ? -9.893 4.889 -10.087 1.00 90.88 257 ILE A C 1
ATOM 2227 O O . ILE A 1 257 ? -10.300 5.525 -11.069 1.00 90.88 257 ILE A O 1
ATOM 2231 N N . PRO A 1 258 ? -10.527 4.923 -8.900 1.00 91.62 258 PRO A N 1
ATOM 2232 C CA . PRO A 1 258 ? -11.640 5.824 -8.650 1.00 91.62 258 PRO A CA 1
ATOM 2233 C C . PRO A 1 258 ? -11.153 7.275 -8.581 1.00 91.62 258 PRO A C 1
ATOM 2235 O O . PRO A 1 258 ? -9.984 7.545 -8.312 1.00 91.62 258 PRO A O 1
ATOM 2238 N N . LYS A 1 259 ? -12.074 8.215 -8.784 1.00 90.62 259 LYS A N 1
ATOM 2239 C CA . LYS A 1 259 ? -11.898 9.620 -8.407 1.00 90.62 259 LYS A CA 1
ATOM 2240 C C . LYS A 1 259 ? -12.736 9.855 -7.166 1.00 90.62 259 LYS A C 1
ATOM 2242 O O . LYS A 1 259 ? -13.946 10.060 -7.278 1.00 90.62 259 LYS A O 1
ATOM 2247 N N . THR A 1 260 ? -12.116 9.778 -5.991 1.00 87.81 260 THR A N 1
ATOM 2248 C CA . THR A 1 260 ? -12.884 9.740 -4.744 1.00 87.81 260 THR A CA 1
ATOM 2249 C C . THR A 1 260 ? -13.658 11.033 -4.570 1.00 87.81 260 THR A C 1
ATOM 2251 O O . THR A 1 260 ? -13.116 12.141 -4.641 1.00 87.81 260 THR A O 1
ATOM 2254 N N . TRP A 1 261 ? -14.954 10.900 -4.308 1.00 82.31 261 TRP A N 1
ATOM 2255 C CA . TRP A 1 261 ? -15.785 12.051 -4.014 1.00 82.31 261 TRP A CA 1
ATOM 2256 C C . TRP A 1 261 ? -15.317 12.721 -2.715 1.00 82.31 261 TRP A C 1
ATOM 2258 O O . TRP A 1 261 ? -15.224 12.074 -1.676 1.00 82.31 261 TRP A O 1
ATOM 2268 N N . LYS A 1 262 ? -15.026 14.031 -2.756 1.00 83.19 262 LYS A N 1
ATOM 2269 C CA . LYS A 1 262 ? -14.449 14.782 -1.620 1.00 83.19 262 LYS A CA 1
ATOM 2270 C C . LYS A 1 262 ? -15.139 14.542 -0.262 1.00 83.19 262 LYS A C 1
ATOM 2272 O O . LYS A 1 262 ? -14.417 14.433 0.722 1.00 83.19 262 LYS A O 1
ATOM 2277 N N . PRO A 1 263 ? -16.480 14.453 -0.161 1.00 82.19 263 PRO A N 1
ATOM 2278 C CA . PRO A 1 263 ? -17.161 14.157 1.102 1.00 82.19 263 PRO A CA 1
ATOM 2279 C C . PRO A 1 263 ? -16.860 12.775 1.704 1.00 82.19 263 PRO A C 1
ATOM 2281 O O . PRO A 1 263 ? -17.070 12.601 2.900 1.00 82.19 263 PRO A O 1
ATOM 2284 N N . LEU A 1 264 ? -16.369 11.815 0.911 1.00 75.88 264 LEU A N 1
ATOM 2285 C CA . LEU A 1 264 ? -15.939 10.484 1.367 1.00 75.88 264 LEU A CA 1
ATOM 2286 C C . LEU A 1 264 ? -14.490 10.471 1.874 1.00 75.88 264 LEU A C 1
ATOM 2288 O O . LEU A 1 264 ? -14.013 9.457 2.370 1.00 75.88 264 LEU A O 1
ATOM 2292 N N . ILE A 1 265 ? -13.762 11.581 1.728 1.00 83.50 265 ILE A N 1
ATOM 2293 C CA . ILE A 1 265 ? -12.402 11.699 2.246 1.00 83.50 265 ILE A CA 1
ATOM 2294 C C . ILE A 1 265 ? -12.498 12.065 3.724 1.00 83.50 265 ILE A C 1
ATOM 2296 O O . ILE A 1 265 ? -13.055 13.104 4.091 1.00 83.50 265 ILE A O 1
ATOM 2300 N N . GLU A 1 266 ? -11.940 11.209 4.579 1.00 83.88 266 GLU A N 1
ATOM 2301 C CA . GLU A 1 266 ? -11.891 11.474 6.011 1.00 83.88 266 GLU A CA 1
ATOM 2302 C C . GLU A 1 266 ? -11.123 12.772 6.297 1.00 83.88 266 GLU A C 1
ATOM 2304 O O . GLU A 1 266 ? -10.028 13.010 5.781 1.00 83.88 266 GLU A O 1
ATOM 2309 N N . LYS A 1 267 ? -11.718 13.628 7.133 1.00 84.00 267 LYS A N 1
ATOM 2310 C CA . LYS A 1 267 ? -11.096 14.879 7.574 1.00 84.00 267 LYS A CA 1
ATOM 2311 C C . LYS A 1 267 ? -9.908 14.590 8.488 1.00 84.00 267 LYS A C 1
ATOM 2313 O O . LYS A 1 267 ? -9.909 13.614 9.232 1.00 84.00 267 LYS A O 1
ATOM 2318 N N . GLU A 1 268 ? -8.919 15.478 8.478 1.00 83.81 268 GLU A N 1
ATOM 2319 C CA . GLU A 1 268 ? -7.780 15.351 9.384 1.00 83.81 268 GLU A CA 1
ATOM 2320 C C . GLU A 1 268 ? -8.199 15.466 10.853 1.00 83.81 268 GLU A C 1
ATOM 2322 O O . GLU A 1 268 ? -8.995 16.334 11.224 1.00 83.81 268 GLU A O 1
ATOM 2327 N N . THR A 1 269 ? -7.620 14.597 11.682 1.00 86.75 269 THR A N 1
ATOM 2328 C CA . THR A 1 269 ? -7.913 14.498 13.112 1.00 86.75 269 THR A CA 1
ATOM 2329 C C . THR A 1 269 ? -6.668 14.696 13.966 1.00 86.75 269 THR A C 1
ATOM 2331 O O . THR A 1 269 ? -5.557 14.321 13.591 1.00 86.75 269 THR A O 1
ATOM 2334 N N . ASN A 1 270 ? -6.878 15.273 15.140 1.00 87.50 270 ASN A N 1
ATOM 2335 C CA . ASN A 1 270 ? -5.934 15.506 16.216 1.00 87.50 270 ASN A CA 1
ATOM 2336 C C . ASN A 1 270 ? -6.651 15.287 17.564 1.00 87.50 270 ASN A C 1
ATOM 2338 O O . ASN A 1 270 ? -7.832 14.933 17.609 1.00 87.50 270 ASN A O 1
ATOM 2342 N N . ILE A 1 271 ? -5.929 15.482 18.666 1.00 86.38 271 ILE A N 1
ATOM 2343 C CA . ILE A 1 271 ? -6.468 15.282 20.016 1.00 86.38 271 ILE A CA 1
ATOM 2344 C C . ILE A 1 271 ? -7.606 16.259 20.365 1.00 86.38 271 ILE A C 1
ATOM 2346 O O . ILE A 1 271 ? -8.489 15.914 21.146 1.00 86.38 271 ILE A O 1
ATOM 2350 N N . ASP A 1 272 ? -7.636 17.436 19.740 1.00 88.50 272 ASP A N 1
ATOM 2351 C CA . ASP A 1 272 ? -8.634 18.481 19.984 1.00 88.50 272 ASP A CA 1
ATOM 2352 C C . ASP A 1 272 ? -9.913 18.287 19.147 1.00 88.50 272 ASP A C 1
ATOM 2354 O O . ASP A 1 272 ? -10.974 18.804 19.499 1.00 88.50 272 ASP A O 1
ATOM 2358 N N . ASN A 1 273 ? -9.846 17.534 18.041 1.00 88.62 273 ASN A N 1
ATOM 2359 C CA . ASN A 1 273 ? -10.962 17.324 17.110 1.00 88.62 273 ASN A CA 1
ATOM 2360 C C . ASN A 1 273 ? -11.203 15.842 16.750 1.00 88.62 273 ASN A C 1
ATOM 2362 O O . ASN A 1 273 ? -11.565 15.511 15.618 1.00 88.62 273 ASN A O 1
ATOM 2366 N N . MET A 1 274 ? -11.031 14.951 17.728 1.00 86.50 274 MET A N 1
ATOM 2367 C CA . MET A 1 274 ? -11.228 13.506 17.566 1.00 86.50 274 MET A CA 1
ATOM 2368 C C . MET A 1 274 ? -12.596 13.162 16.959 1.00 86.50 274 MET A C 1
ATOM 2370 O O . MET A 1 274 ? -13.627 13.694 17.386 1.00 86.50 274 MET A O 1
ATOM 2374 N N . ILE A 1 275 ? -12.632 12.209 16.019 1.00 83.81 275 ILE A N 1
ATOM 2375 C CA . ILE A 1 275 ? -13.910 11.732 15.472 1.00 83.81 275 ILE A CA 1
ATOM 2376 C C . ILE A 1 275 ? -14.583 10.817 16.494 1.00 83.81 275 ILE A C 1
ATOM 2378 O O . ILE A 1 275 ? -13.984 9.852 16.969 1.00 83.81 275 ILE A O 1
ATOM 2382 N N . LYS A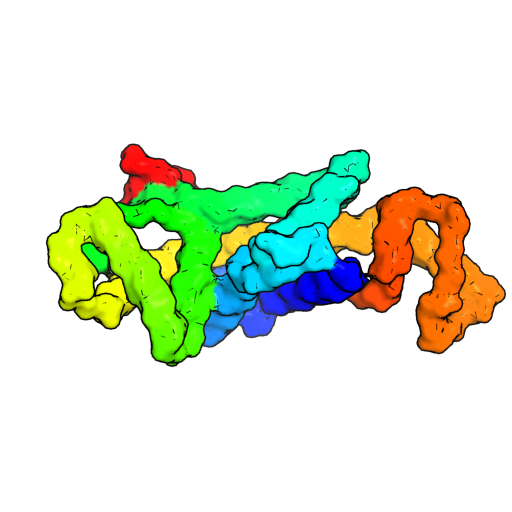 1 276 ? -15.847 11.114 16.799 1.00 83.50 276 LYS A N 1
ATOM 2383 C CA . LYS A 1 276 ? -16.701 10.349 17.714 1.00 83.50 276 LYS A CA 1
ATOM 2384 C C . LYS A 1 276 ? -17.658 9.466 16.910 1.00 83.50 276 LYS A C 1
ATOM 2386 O O . LYS A 1 276 ? -18.126 9.892 15.854 1.00 83.50 276 LYS A O 1
ATOM 2391 N N . LYS A 1 277 ? -17.979 8.268 17.406 1.00 75.94 277 LYS A N 1
ATOM 2392 C CA . LYS A 1 277 ? -19.104 7.477 16.872 1.00 75.94 277 LYS A CA 1
ATOM 2393 C C . LYS A 1 277 ? -20.409 8.239 17.141 1.00 75.94 277 LYS A C 1
ATOM 2395 O O . LYS A 1 277 ? -20.639 8.651 18.280 1.00 75.94 277 LYS A O 1
ATOM 2400 N N . ASN A 1 278 ? -21.234 8.454 16.113 1.00 56.19 278 ASN A N 1
ATOM 2401 C CA . ASN A 1 278 ? -22.596 8.952 16.320 1.00 56.19 278 ASN A CA 1
ATOM 2402 C C . ASN A 1 278 ? -23.355 7.871 17.102 1.00 56.19 278 ASN A C 1
ATOM 2404 O O . ASN A 1 278 ? -23.377 6.720 16.669 1.00 56.19 278 ASN A O 1
ATOM 2408 N N . ARG A 1 279 ? -23.857 8.230 18.286 1.00 50.81 279 ARG A N 1
ATOM 2409 C CA . ARG A 1 279 ? -24.667 7.341 19.127 1.00 50.81 279 ARG A CA 1
ATOM 2410 C C . ARG A 1 279 ? -26.065 7.187 18.552 1.00 50.81 279 ARG A C 1
ATOM 2412 O O . ARG A 1 279 ? -26.574 8.201 18.024 1.00 50.81 279 ARG A O 1
#

Sequence (279 aa):
MDVRLLIEQYTSFSLTIISPTIFELTNDKSMVYFHDDERADLFFIRLNEFLNTSFESPLDPKKRVSLFNLMEDFCVKYKHNDDFNQFLQTIKKTKEFFFKKRFYKYYISPYDIDFEISFAELINFQSNYSKHSYYHLTIIKNKLKKHFKKNNIPNYENEDYNEHLAYFKEAVLDDRLNFNQTHMVEKLGELFISYWELLNSNHQNRIQDLIHDFINKNGRLVQWKIDKPNDLTDVEEFFWTIKGLPKFRKNRLTDFIPKTWKPLIEKETNIDNMIKKNR

pLDDT: mean 87.88, std 6.91, range [50.81, 97.56]

Foldseek 3Di:
DLLLVLVVVVQVLLDQLQDVQLWDAPPQLQDIGGPDPVSVLSNLLSVLQQAPVWDQQPVHNVDTDHSLVNLLVVLVVVCVDPLSVQLNVLSVVLCCQQFPWFWAWECQPPDTFIDGDGNSRLSLLSNLVSVPDPVSVVVNLVVVLVRCVVVVPPPSVPDDCVSSSVRCCVTPNCVPCNLCVLVNLQSSLSSVLSVLCSCVDPLLVVLVVVVVVVCVVPNDDPDPPDDDDPDDDPSNVSSVSNPPPDRDDNVSSVNRNGPHDPVSDDDGHDPVRHHYDDD